Protein AF-A0A1F5GZ81-F1 (afdb_monomer_lite)

Structure (mmCIF, N/CA/C/O backbone):
data_AF-A0A1F5GZ81-F1
#
_entry.id   AF-A0A1F5GZ81-F1
#
loop_
_atom_site.group_PDB
_atom_site.id
_atom_site.type_symbol
_atom_site.label_atom_id
_atom_site.label_alt_id
_atom_site.label_comp_id
_atom_site.label_asym_id
_atom_site.label_entity_id
_atom_site.label_seq_id
_atom_site.pdbx_PDB_ins_code
_atom_site.Cartn_x
_atom_site.Cartn_y
_atom_site.Cartn_z
_atom_site.occupancy
_atom_site.B_iso_or_equiv
_atom_site.auth_seq_id
_atom_site.auth_comp_id
_atom_site.auth_asym_id
_atom_site.auth_atom_id
_atom_site.pdbx_PDB_model_num
ATOM 1 N N . MET A 1 1 ? 98.616 -23.095 -58.630 1.00 39.50 1 MET A N 1
ATOM 2 C CA . MET A 1 1 ? 98.097 -23.246 -57.253 1.00 39.50 1 MET A CA 1
ATOM 3 C C . MET A 1 1 ? 96.654 -22.767 -57.237 1.00 39.50 1 MET A C 1
ATOM 5 O O . MET A 1 1 ? 96.418 -21.600 -57.508 1.00 39.50 1 MET A O 1
ATOM 9 N N . VAL A 1 2 ? 95.696 -23.672 -57.025 1.00 38.09 2 VAL A N 1
ATOM 10 C CA . VAL A 1 2 ? 94.256 -23.365 -56.967 1.00 38.09 2 VAL A CA 1
ATOM 11 C C . VAL A 1 2 ? 93.856 -23.314 -55.494 1.00 38.09 2 VAL A C 1
ATOM 13 O O . VAL A 1 2 ? 93.931 -24.336 -54.816 1.00 38.09 2 VAL A O 1
ATOM 16 N N . LEU A 1 3 ? 93.451 -22.148 -54.985 1.00 37.69 3 LEU A N 1
ATOM 17 C CA . LEU A 1 3 ? 92.885 -22.029 -53.639 1.00 37.69 3 LEU A CA 1
ATOM 18 C C . LEU A 1 3 ? 91.366 -22.237 -53.702 1.00 37.69 3 LEU A C 1
ATOM 20 O O . LEU A 1 3 ? 90.643 -21.487 -54.355 1.00 37.69 3 LEU A O 1
ATOM 24 N N . HIS A 1 4 ? 90.908 -23.294 -53.031 1.00 40.09 4 HIS A N 1
ATOM 25 C CA . HIS A 1 4 ? 89.502 -23.633 -52.835 1.00 40.09 4 HIS A CA 1
ATOM 26 C C . HIS A 1 4 ? 88.816 -22.628 -51.898 1.00 40.09 4 HIS A C 1
ATOM 28 O O . HIS A 1 4 ? 89.297 -22.336 -50.806 1.00 40.09 4 HIS A O 1
ATOM 34 N N . GLN A 1 5 ? 87.645 -22.155 -52.318 1.00 44.22 5 GLN A N 1
ATOM 35 C CA . GLN A 1 5 ? 86.702 -21.377 -51.517 1.00 44.22 5 GLN A CA 1
ATOM 36 C C . GLN A 1 5 ? 86.024 -22.285 -50.471 1.00 44.22 5 GLN A C 1
ATOM 38 O O . GLN A 1 5 ? 85.362 -23.262 -50.831 1.00 44.22 5 GLN A O 1
ATOM 43 N N . MET A 1 6 ? 86.146 -21.965 -49.179 1.00 41.06 6 MET A N 1
ATOM 44 C CA . MET A 1 6 ? 85.381 -22.620 -48.110 1.00 41.06 6 MET A CA 1
ATOM 45 C C . MET A 1 6 ? 83.967 -22.031 -48.034 1.00 41.06 6 MET A C 1
ATOM 47 O O . MET A 1 6 ? 83.759 -20.882 -47.652 1.00 41.06 6 MET A O 1
ATOM 51 N N . LYS A 1 7 ? 82.980 -22.846 -48.408 1.00 38.56 7 LYS A N 1
ATOM 52 C CA . LYS A 1 7 ? 81.546 -22.534 -48.385 1.00 38.56 7 LYS A CA 1
ATOM 53 C C . LYS A 1 7 ? 81.010 -22.731 -46.958 1.00 38.56 7 LYS A C 1
ATOM 55 O O . LYS A 1 7 ? 80.914 -23.867 -46.496 1.00 38.56 7 LYS A O 1
ATOM 60 N N . ASN A 1 8 ? 80.664 -21.649 -46.259 1.00 42.41 8 ASN A N 1
ATOM 61 C CA . ASN A 1 8 ? 80.037 -21.715 -44.935 1.00 42.41 8 ASN A CA 1
ATOM 62 C C . ASN A 1 8 ? 78.589 -22.227 -45.092 1.00 42.41 8 ASN A C 1
ATOM 64 O O . ASN A 1 8 ? 77.766 -21.579 -45.737 1.00 42.41 8 ASN A O 1
ATOM 68 N N . LYS A 1 9 ? 78.296 -23.441 -44.608 1.00 42.91 9 LYS A N 1
ATOM 69 C CA . LYS A 1 9 ? 76.949 -24.036 -44.644 1.00 42.91 9 LYS A CA 1
ATOM 70 C C . LYS A 1 9 ? 76.191 -23.605 -43.391 1.00 42.91 9 LYS A C 1
ATOM 72 O O . LYS A 1 9 ? 76.557 -24.025 -42.297 1.00 42.91 9 LYS A O 1
ATOM 77 N N . ASP A 1 10 ? 75.103 -22.859 -43.569 1.00 57.34 10 ASP A N 1
ATOM 78 C CA . ASP A 1 10 ? 74.151 -22.521 -42.505 1.00 57.34 10 ASP A CA 1
ATOM 79 C C . ASP A 1 10 ? 73.704 -23.783 -41.748 1.00 57.34 10 ASP A C 1
ATOM 81 O O . ASP A 1 10 ? 72.949 -24.619 -42.266 1.00 57.34 10 ASP A O 1
ATOM 85 N N . LYS A 1 11 ? 74.179 -23.944 -40.510 1.00 57.16 11 LYS A N 1
ATOM 86 C CA . LYS A 1 11 ? 73.804 -25.065 -39.645 1.00 57.16 11 LYS A CA 1
ATOM 87 C C . LYS A 1 11 ? 72.377 -24.818 -39.148 1.00 57.16 11 LYS A C 1
ATOM 89 O O . LYS A 1 11 ? 72.137 -23.963 -38.305 1.00 57.16 11 LYS A O 1
ATOM 94 N N . LYS A 1 12 ? 71.404 -25.529 -39.724 1.00 70.38 12 LYS A N 1
ATOM 95 C CA . LYS A 1 12 ? 69.986 -25.448 -39.334 1.00 70.38 12 LYS A CA 1
ATOM 96 C C . LYS A 1 12 ? 69.803 -26.153 -37.982 1.00 70.38 12 LYS A C 1
ATOM 98 O O . LYS A 1 12 ? 69.973 -27.367 -37.927 1.00 70.38 12 LYS A O 1
ATOM 103 N N . ILE A 1 13 ? 69.466 -25.413 -36.928 1.00 78.81 13 ILE A N 1
ATOM 104 C CA . ILE A 1 13 ? 69.180 -25.958 -35.589 1.00 78.81 13 ILE A CA 1
ATOM 105 C C . ILE A 1 13 ? 67.660 -25.957 -35.371 1.00 78.81 13 ILE A C 1
ATOM 107 O O . ILE A 1 13 ? 66.974 -25.012 -35.764 1.00 78.81 13 ILE A O 1
ATOM 111 N N . TYR A 1 14 ? 67.130 -27.036 -34.800 1.00 81.69 14 TYR A N 1
ATOM 112 C CA . TYR A 1 14 ? 65.715 -27.244 -34.491 1.00 81.69 14 TYR A CA 1
ATOM 113 C C . TYR A 1 14 ? 65.559 -27.487 -32.991 1.00 81.69 14 TYR A C 1
ATOM 115 O O . TYR A 1 14 ? 66.326 -28.269 -32.432 1.00 81.69 14 TYR A O 1
ATOM 123 N N . THR A 1 15 ? 64.575 -26.860 -32.351 1.00 83.62 15 THR A N 1
ATOM 124 C CA . THR A 1 15 ? 64.342 -26.955 -30.904 1.00 83.62 15 THR A CA 1
ATOM 125 C C . THR A 1 15 ? 62.887 -27.306 -30.592 1.00 83.62 15 THR A C 1
ATOM 127 O O . THR A 1 15 ? 61.990 -27.092 -31.413 1.00 83.62 15 THR A O 1
ATOM 130 N N . CYS A 1 16 ? 62.631 -27.907 -29.427 1.00 82.12 16 CYS A N 1
ATOM 131 C CA . CYS A 1 16 ? 61.264 -28.202 -28.995 1.00 82.12 16 CYS A CA 1
ATOM 132 C C . CYS A 1 16 ? 60.642 -26.966 -28.324 1.00 82.12 16 CYS A C 1
ATOM 134 O O . CYS A 1 16 ? 61.210 -26.490 -27.341 1.00 82.12 16 CYS A O 1
ATOM 136 N N . PRO A 1 17 ? 59.456 -26.488 -28.752 1.00 76.31 17 PRO A N 1
ATOM 137 C CA . PRO A 1 17 ? 58.835 -25.289 -28.178 1.00 76.31 17 PRO A CA 1
ATOM 138 C C . PRO A 1 17 ? 58.440 -25.438 -26.699 1.00 76.31 17 PRO A C 1
ATOM 140 O O . PRO A 1 17 ? 58.236 -24.437 -26.025 1.00 76.31 17 PRO A O 1
ATOM 143 N N . MET A 1 18 ? 58.344 -26.672 -26.190 1.00 84.44 18 MET A N 1
ATOM 144 C CA . MET A 1 18 ? 58.043 -26.957 -24.779 1.00 84.44 18 MET A CA 1
ATOM 145 C C . MET A 1 18 ? 59.279 -27.317 -23.950 1.00 84.44 18 MET A C 1
ATOM 147 O O . MET A 1 18 ? 59.242 -27.237 -22.729 1.00 84.44 18 MET A O 1
ATOM 151 N N . HIS A 1 19 ? 60.375 -27.716 -24.596 1.00 77.56 19 HIS A N 1
ATOM 152 C CA . HIS A 1 19 ? 61.600 -28.146 -23.925 1.00 77.56 19 HIS A CA 1
ATOM 153 C C . HIS A 1 19 ? 62.797 -27.542 -24.658 1.00 77.56 19 HIS A C 1
ATOM 155 O O . HIS A 1 19 ? 63.409 -28.204 -25.499 1.00 77.56 19 HIS A O 1
ATOM 161 N N . SER A 1 20 ? 63.114 -26.283 -24.351 1.00 71.81 20 SER A N 1
ATOM 162 C CA . SER A 1 20 ? 64.158 -25.499 -25.029 1.00 71.81 20 SER A CA 1
ATOM 163 C C . SER A 1 20 ? 65.560 -26.112 -24.938 1.00 71.81 20 SER A C 1
ATOM 165 O O . SER A 1 20 ? 66.405 -25.808 -25.766 1.00 71.81 20 SER A O 1
ATOM 167 N N . GLU A 1 21 ? 65.793 -27.015 -23.983 1.00 76.75 21 GLU A N 1
ATOM 168 C CA . GLU A 1 21 ? 67.033 -27.796 -23.836 1.00 76.75 21 GLU A CA 1
ATOM 169 C C . GLU A 1 21 ? 67.221 -28.870 -24.922 1.00 76.75 21 GLU A C 1
ATOM 171 O O . GLU A 1 21 ? 68.300 -29.445 -25.060 1.00 76.75 21 GLU A O 1
ATOM 176 N N . VAL A 1 22 ? 66.163 -29.209 -25.664 1.00 75.44 22 VAL A N 1
ATOM 177 C CA . VAL A 1 22 ? 66.209 -30.232 -26.712 1.00 75.44 22 VAL A CA 1
ATOM 178 C C . VAL A 1 22 ? 66.508 -29.559 -28.044 1.00 75.44 22 VAL A C 1
ATOM 180 O O . VAL A 1 22 ? 65.599 -29.037 -28.692 1.00 75.44 22 VAL A O 1
ATOM 183 N N . GLU A 1 23 ? 67.768 -29.631 -28.470 1.00 79.75 23 GLU A N 1
ATOM 184 C CA . GLU A 1 23 ? 68.236 -29.138 -29.767 1.00 79.75 23 GLU A CA 1
ATOM 185 C C . GLU A 1 23 ? 68.657 -30.282 -30.699 1.00 79.75 23 GLU A C 1
ATOM 187 O O . GLU A 1 23 ? 69.241 -31.283 -30.283 1.00 79.75 23 GLU A O 1
ATOM 192 N N . SER A 1 24 ? 68.382 -30.133 -31.993 1.00 76.69 24 SER A N 1
ATOM 193 C CA . SER A 1 24 ? 68.742 -31.102 -33.027 1.00 76.69 24 SER A CA 1
ATOM 194 C C . SER A 1 24 ? 69.192 -30.405 -34.308 1.00 76.69 24 SER A C 1
ATOM 196 O O . SER A 1 24 ? 68.642 -29.386 -34.716 1.00 76.69 24 SER A O 1
ATOM 198 N N . GLY A 1 25 ? 70.167 -30.989 -35.007 1.00 74.62 25 GLY A N 1
ATOM 199 C CA . GLY A 1 25 ? 70.599 -30.515 -36.330 1.00 74.62 25 GLY A CA 1
ATOM 200 C C . GLY A 1 25 ? 69.637 -30.868 -37.475 1.00 74.62 25 GLY A C 1
ATOM 201 O O . GLY A 1 25 ? 69.877 -30.497 -38.626 1.00 74.62 25 GLY A O 1
ATOM 202 N N . LYS A 1 26 ? 68.573 -31.630 -37.193 1.00 73.19 26 LYS A N 1
ATOM 203 C CA . LYS A 1 26 ? 67.554 -32.072 -38.157 1.00 73.19 26 LYS A CA 1
ATOM 204 C C . LYS A 1 26 ? 66.161 -31.988 -37.519 1.00 73.19 26 LYS A C 1
ATOM 206 O O . LYS A 1 26 ? 66.035 -32.137 -36.306 1.00 73.19 26 LYS A O 1
ATOM 211 N N . GLY A 1 27 ? 65.125 -31.779 -38.332 1.00 78.12 27 GLY A N 1
ATOM 212 C CA . GLY A 1 27 ? 63.736 -31.849 -37.863 1.00 78.12 27 GLY A CA 1
ATOM 213 C C . GLY A 1 27 ? 63.347 -33.268 -37.426 1.00 78.12 27 GLY A C 1
ATOM 214 O O . GLY A 1 27 ? 64.006 -34.238 -37.802 1.00 78.12 27 GLY A O 1
ATOM 215 N N . GLY A 1 28 ? 62.290 -33.391 -36.626 1.00 82.69 28 GLY A N 1
ATOM 216 C CA . GLY A 1 28 ? 61.805 -34.664 -36.081 1.00 82.69 28 GLY A CA 1
ATOM 217 C C . GLY A 1 28 ? 60.884 -34.446 -34.880 1.00 82.69 28 GLY A C 1
ATOM 218 O O . GLY A 1 28 ? 60.538 -33.307 -34.581 1.00 82.69 28 GLY A O 1
ATOM 219 N N . LYS A 1 29 ? 60.508 -35.520 -34.177 1.00 82.75 29 LYS A N 1
ATOM 220 C CA . LYS A 1 29 ? 59.694 -35.446 -32.951 1.00 82.75 29 LYS A CA 1
ATOM 221 C C . LYS A 1 29 ? 60.573 -35.377 -31.703 1.00 82.75 29 LYS A C 1
ATOM 223 O O . LYS A 1 29 ? 61.573 -36.080 -31.597 1.00 82.75 29 LYS A O 1
ATOM 228 N N . CYS A 1 30 ? 60.185 -34.546 -30.742 1.00 81.00 30 CYS A N 1
ATOM 229 C CA . CYS A 1 30 ? 60.846 -34.411 -29.453 1.00 81.00 30 CYS A CA 1
ATOM 230 C C . CYS A 1 30 ? 60.752 -35.734 -28.670 1.00 81.00 30 CYS A C 1
ATOM 232 O O . CYS A 1 30 ? 59.647 -36.236 -28.474 1.00 81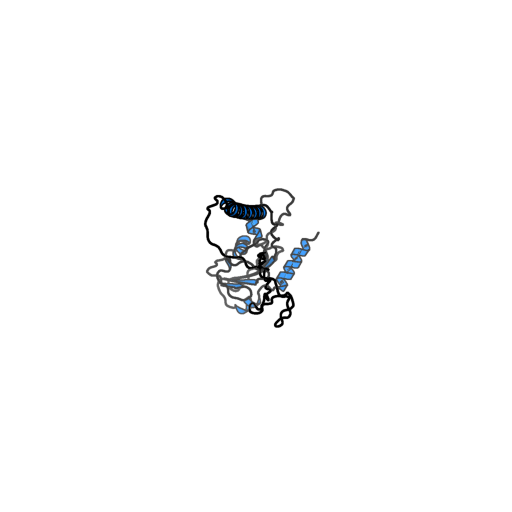.00 30 CYS A O 1
ATOM 234 N N . PRO A 1 31 ? 61.855 -36.290 -28.147 1.00 80.75 31 PRO A N 1
ATOM 235 C CA . PRO A 1 31 ? 61.822 -37.551 -27.405 1.00 80.75 31 PRO A CA 1
ATOM 236 C C . PRO A 1 31 ? 61.120 -37.436 -26.041 1.00 80.75 31 PRO A C 1
ATOM 238 O O . PRO A 1 31 ? 60.683 -38.449 -25.506 1.00 80.75 31 PRO A O 1
ATOM 241 N N . LYS A 1 32 ? 60.978 -36.217 -25.493 1.00 81.62 32 LYS A N 1
ATOM 242 C CA . LYS A 1 32 ? 60.312 -35.973 -24.201 1.00 81.62 32 LYS A CA 1
ATOM 243 C C . LYS A 1 32 ? 58.784 -35.889 -24.329 1.00 81.62 32 LYS A C 1
ATOM 245 O O . LYS A 1 32 ? 58.076 -36.510 -23.549 1.00 81.62 32 LYS A O 1
ATOM 250 N N . CYS A 1 33 ? 58.263 -35.152 -25.317 1.00 83.69 33 CYS A N 1
ATOM 251 C CA . CYS A 1 33 ? 56.814 -34.910 -25.462 1.00 83.69 33 CYS A CA 1
ATOM 252 C C . CYS A 1 33 ? 56.211 -35.314 -26.812 1.00 83.69 33 CYS A C 1
ATOM 254 O O . CYS A 1 33 ? 55.022 -35.111 -27.034 1.00 83.69 33 CYS A O 1
ATOM 256 N N . LYS A 1 34 ? 57.012 -35.864 -27.730 1.00 82.81 34 LYS A N 1
ATOM 257 C CA . LYS A 1 34 ? 56.606 -36.337 -29.067 1.00 82.81 34 LYS A CA 1
ATOM 258 C C . LYS A 1 34 ? 56.036 -35.266 -30.015 1.00 82.81 34 LYS A C 1
ATOM 260 O O . LYS A 1 34 ? 55.624 -35.605 -31.123 1.00 82.81 34 LYS A O 1
ATOM 265 N N . MET A 1 35 ? 56.069 -33.989 -29.633 1.00 83.62 35 MET A N 1
ATOM 266 C CA . MET A 1 35 ? 55.755 -32.858 -30.518 1.00 83.62 35 MET A CA 1
ATOM 267 C C . MET A 1 35 ? 56.888 -32.576 -31.506 1.00 83.62 35 MET A C 1
ATOM 269 O O . MET A 1 35 ? 58.041 -32.913 -31.245 1.00 83.62 35 MET A O 1
ATOM 273 N N . ASP A 1 36 ? 56.570 -31.956 -32.639 1.00 83.25 36 ASP A N 1
ATOM 274 C CA . ASP A 1 36 ? 57.547 -31.695 -33.698 1.00 83.25 36 ASP A CA 1
ATOM 275 C C . ASP A 1 36 ? 58.530 -30.571 -33.316 1.00 83.25 36 ASP A C 1
ATOM 277 O O . ASP A 1 36 ? 58.156 -29.553 -32.733 1.00 83.25 36 ASP A O 1
ATOM 281 N N . LEU A 1 37 ? 59.812 -30.771 -33.633 1.00 83.06 37 LEU A N 1
ATOM 282 C CA . LEU A 1 37 ? 60.882 -29.801 -33.403 1.00 83.06 37 LEU A CA 1
ATOM 283 C C . LEU A 1 37 ? 60.828 -28.684 -34.451 1.00 83.06 37 LEU A C 1
ATOM 285 O O . LEU A 1 37 ? 60.767 -28.942 -35.657 1.00 83.06 37 LEU A O 1
ATOM 289 N N . VAL A 1 38 ? 60.916 -27.439 -33.990 1.00 81.12 38 VAL A N 1
ATOM 290 C CA . VAL A 1 38 ? 60.750 -26.228 -34.800 1.00 81.12 38 VAL A CA 1
ATOM 291 C C . VAL A 1 38 ? 62.109 -25.588 -35.076 1.00 81.12 38 VAL A C 1
ATOM 293 O O . VAL A 1 38 ? 62.975 -25.527 -34.210 1.00 81.12 38 VAL A O 1
ATOM 296 N N . LYS A 1 39 ? 62.330 -25.115 -36.305 1.00 80.50 39 LYS A N 1
ATOM 297 C CA . LYS A 1 39 ? 63.614 -24.542 -36.729 1.00 80.50 39 LYS A CA 1
ATOM 298 C C . LYS A 1 39 ? 63.845 -23.166 -36.103 1.00 80.50 39 LYS A C 1
ATOM 300 O O . LYS A 1 39 ? 63.039 -22.263 -36.312 1.00 80.50 39 LYS A O 1
ATOM 305 N N . VAL A 1 40 ? 64.993 -22.972 -35.464 1.00 72.00 40 VAL A N 1
ATOM 306 C CA . VAL A 1 40 ? 65.421 -21.663 -34.961 1.00 72.00 40 VAL A CA 1
ATOM 307 C C . VAL A 1 40 ? 66.367 -21.025 -35.979 1.00 72.00 40 VAL A C 1
ATOM 309 O O . VAL A 1 40 ? 67.306 -21.653 -36.475 1.00 72.00 40 VAL A O 1
ATOM 312 N N . LYS A 1 41 ? 66.076 -19.779 -36.360 1.00 60.25 41 LYS A N 1
ATOM 313 C CA . LYS A 1 41 ? 66.899 -18.982 -37.274 1.00 60.25 41 LYS A CA 1
ATOM 314 C C . LYS A 1 41 ? 67.794 -18.084 -36.423 1.00 60.25 41 LYS A C 1
ATOM 316 O O . LYS A 1 41 ? 67.286 -17.316 -35.618 1.00 60.25 41 LYS A O 1
ATOM 321 N N . ALA A 1 42 ? 69.110 -18.200 -36.580 1.00 52.72 42 ALA A N 1
ATOM 322 C CA . ALA A 1 42 ? 70.046 -17.313 -35.903 1.00 52.72 42 ALA A CA 1
ATOM 323 C C . ALA A 1 42 ? 69.932 -15.906 -36.513 1.00 52.72 42 ALA A C 1
ATOM 325 O O . ALA A 1 42 ? 70.307 -15.708 -37.669 1.00 52.72 42 ALA A O 1
ATOM 326 N N . GLU A 1 43 ? 69.391 -14.945 -35.765 1.00 44.03 43 GLU A N 1
ATOM 327 C CA . GLU A 1 43 ? 69.467 -13.527 -36.116 1.00 44.03 43 GLU A CA 1
ATOM 328 C C . GLU A 1 43 ? 70.624 -12.894 -35.341 1.00 44.03 43 GLU A C 1
ATOM 330 O O . GLU A 1 43 ? 70.637 -12.836 -34.113 1.00 44.03 43 GLU A O 1
ATOM 335 N N . SER A 1 44 ? 71.646 -12.482 -36.088 1.00 38.16 44 SER A N 1
ATOM 336 C CA . SER A 1 44 ? 72.815 -11.771 -35.588 1.00 38.16 44 SER A CA 1
ATOM 337 C C . SER A 1 44 ? 72.415 -10.402 -35.042 1.00 38.16 44 SER A C 1
ATOM 339 O O . SER A 1 44 ? 71.915 -9.557 -35.787 1.00 38.16 44 SER A O 1
ATOM 341 N N . VAL A 1 45 ? 72.704 -10.160 -33.767 1.00 43.53 45 VAL A N 1
ATOM 342 C CA . VAL A 1 45 ? 72.703 -8.824 -33.168 1.00 43.53 45 VAL A CA 1
ATOM 343 C C . VAL A 1 45 ? 73.867 -8.031 -33.765 1.00 43.53 45 VAL A C 1
ATOM 345 O O . VAL A 1 45 ? 75.009 -8.483 -33.691 1.00 43.53 45 VAL A O 1
ATOM 348 N N . ASN A 1 46 ? 73.611 -6.852 -34.340 1.00 36.88 46 ASN A N 1
ATOM 349 C CA . ASN A 1 46 ? 74.668 -5.860 -34.528 1.00 36.88 46 ASN A CA 1
ATOM 350 C C . ASN A 1 46 ? 74.145 -4.423 -34.405 1.00 36.88 46 ASN A C 1
ATOM 352 O O . ASN A 1 46 ? 73.149 -4.031 -35.014 1.00 36.88 46 ASN A O 1
ATOM 356 N N . SER A 1 47 ? 74.856 -3.671 -33.578 1.00 47.53 47 SER A N 1
ATOM 357 C CA . SER A 1 47 ? 74.654 -2.284 -33.185 1.00 47.53 47 SER A CA 1
ATOM 358 C C . SER A 1 47 ? 75.131 -1.337 -34.291 1.00 47.53 47 SER A C 1
ATOM 360 O O . SER A 1 47 ? 76.221 -1.512 -34.827 1.00 47.53 47 SER A O 1
ATOM 362 N N . GLY A 1 48 ? 74.367 -0.288 -34.605 1.00 35.00 48 GLY A N 1
ATOM 363 C CA . GLY A 1 48 ? 74.824 0.769 -35.516 1.00 35.00 48 GLY A CA 1
ATOM 364 C C . GLY A 1 48 ? 73.697 1.687 -35.978 1.00 35.00 48 GLY A C 1
ATOM 365 O O . GLY A 1 48 ? 72.944 1.357 -36.890 1.00 35.00 48 GLY A O 1
ATOM 366 N N . GLY A 1 49 ? 73.565 2.843 -35.328 1.00 42.38 49 GLY A N 1
ATOM 367 C CA . GLY A 1 49 ? 72.490 3.801 -35.568 1.00 42.38 49 GLY A CA 1
ATOM 368 C C . GLY A 1 49 ? 72.472 4.407 -36.976 1.00 42.38 49 GLY A C 1
ATOM 369 O O . GLY A 1 49 ? 73.487 4.866 -37.493 1.00 42.38 49 GLY A O 1
ATOM 370 N N . LYS A 1 50 ? 71.266 4.505 -37.544 1.00 36.88 50 LYS A N 1
ATOM 371 C CA . LYS A 1 50 ? 70.866 5.555 -38.491 1.00 36.88 50 LYS A CA 1
ATOM 372 C C . LYS A 1 50 ? 69.458 6.012 -38.121 1.00 36.88 50 LYS A C 1
ATOM 374 O O . LYS A 1 50 ? 68.502 5.249 -38.233 1.00 36.88 50 LYS A O 1
ATOM 379 N N . PHE A 1 51 ? 69.336 7.259 -37.673 1.00 51.56 51 PHE A N 1
ATOM 380 C CA . PHE A 1 51 ? 68.053 7.932 -37.485 1.00 51.56 51 PHE A CA 1
ATOM 381 C C . PHE A 1 51 ? 67.294 7.972 -38.825 1.00 51.56 51 PHE A C 1
ATOM 383 O O . PHE A 1 51 ? 67.689 8.693 -39.741 1.00 51.56 51 PHE A O 1
ATOM 390 N N . LYS A 1 52 ? 66.188 7.227 -38.940 1.00 46.38 52 LYS A N 1
ATOM 391 C CA . LYS A 1 52 ? 65.136 7.479 -39.937 1.00 46.38 52 LYS A CA 1
ATOM 392 C C . LYS A 1 52 ? 63.953 8.135 -39.226 1.00 46.38 52 LYS A C 1
ATOM 394 O O . LYS A 1 52 ? 63.283 7.512 -38.409 1.00 46.38 52 LYS A O 1
ATOM 399 N N . LYS A 1 53 ? 63.723 9.415 -39.534 1.00 50.03 53 LYS A N 1
ATOM 400 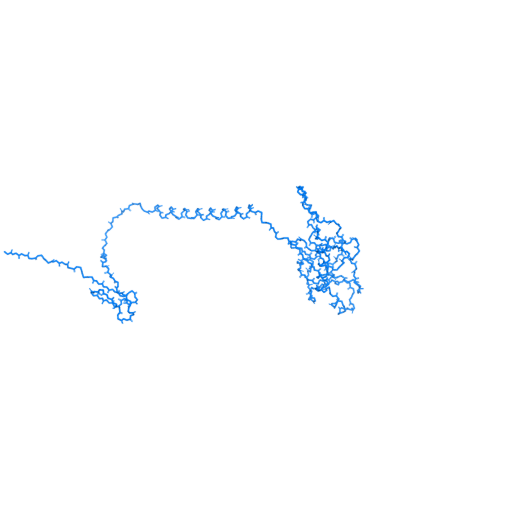C CA . LYS A 1 53 ? 62.497 10.151 -39.194 1.00 50.03 53 LYS A CA 1
ATOM 401 C C . LYS A 1 53 ? 61.268 9.435 -39.785 1.00 50.03 53 LYS A C 1
ATOM 403 O O . LYS A 1 53 ? 61.342 8.915 -40.894 1.00 50.03 53 LYS A O 1
ATOM 408 N N . SER A 1 54 ? 60.136 9.549 -39.082 1.00 52.56 54 SER A N 1
ATOM 409 C CA . SER A 1 54 ? 58.742 9.344 -39.545 1.00 52.56 54 SER A CA 1
ATOM 410 C C . SER A 1 54 ? 58.104 7.938 -39.491 1.00 52.56 54 SER A C 1
ATOM 412 O O . SER A 1 54 ? 57.621 7.415 -40.484 1.00 52.56 54 SER A O 1
ATOM 414 N N . THR A 1 55 ? 57.963 7.367 -38.289 1.00 49.91 55 THR A N 1
ATOM 415 C CA . THR A 1 55 ? 56.957 6.312 -37.989 1.00 49.91 55 THR A CA 1
ATOM 416 C C . THR A 1 55 ? 56.132 6.589 -36.723 1.00 49.91 55 THR A C 1
ATOM 418 O O . THR A 1 55 ? 55.321 5.760 -36.315 1.00 49.91 55 THR A O 1
ATOM 421 N N . LEU A 1 56 ? 56.278 7.771 -36.110 1.00 49.75 56 LEU A N 1
ATOM 422 C CA . LEU A 1 56 ? 55.524 8.147 -34.905 1.00 49.75 56 LEU A CA 1
ATOM 423 C C . LEU A 1 56 ? 54.059 8.540 -35.174 1.00 49.75 56 LEU A C 1
ATOM 425 O O . LEU A 1 56 ? 53.245 8.468 -34.260 1.00 49.75 56 LEU A O 1
ATOM 429 N N . ASN A 1 57 ? 53.695 8.895 -36.410 1.00 52.69 57 ASN A N 1
ATOM 430 C CA . ASN A 1 57 ? 52.355 9.422 -36.697 1.00 52.69 57 ASN A CA 1
ATOM 431 C C . ASN A 1 57 ? 51.285 8.334 -36.890 1.00 52.69 57 ASN A C 1
ATOM 433 O O . ASN A 1 57 ? 50.121 8.593 -36.618 1.00 52.69 57 ASN A O 1
ATOM 437 N N . ILE A 1 58 ? 51.652 7.103 -37.266 1.00 55.12 58 ILE A N 1
ATOM 438 C CA . ILE A 1 58 ? 50.666 6.043 -37.564 1.00 55.12 58 ILE A CA 1
ATOM 439 C C . ILE A 1 58 ? 50.140 5.379 -36.278 1.00 55.12 58 ILE A C 1
ATOM 441 O O . ILE A 1 58 ? 48.952 5.087 -36.165 1.00 55.12 58 ILE A O 1
ATOM 445 N N . LYS A 1 59 ? 50.995 5.186 -35.260 1.00 52.94 59 LYS A N 1
ATOM 446 C CA . LYS A 1 59 ? 50.561 4.614 -33.970 1.00 52.94 59 LYS A CA 1
ATOM 447 C C . LYS A 1 59 ? 49.663 5.570 -33.183 1.00 52.94 59 LYS A C 1
ATOM 449 O O . LYS A 1 59 ? 48.701 5.117 -32.574 1.00 52.94 59 LYS A O 1
ATOM 454 N N . LEU A 1 60 ? 49.947 6.874 -33.229 1.00 55.09 60 LEU A N 1
ATOM 455 C CA . LEU A 1 60 ? 49.126 7.884 -32.561 1.00 55.09 60 LEU A CA 1
ATOM 456 C C . LEU A 1 60 ? 47.791 8.094 -33.296 1.00 55.09 60 LEU A C 1
ATOM 458 O O . LEU A 1 60 ? 46.753 8.158 -32.645 1.00 55.09 60 LEU A O 1
ATOM 462 N N . GLN A 1 61 ? 47.793 8.099 -34.638 1.00 59.22 61 GLN A N 1
ATOM 463 C CA . GLN A 1 61 ? 46.560 8.162 -35.435 1.00 59.22 61 GLN A CA 1
ATOM 464 C C . GLN A 1 61 ? 45.612 6.994 -35.138 1.00 59.22 61 GLN A C 1
ATOM 466 O O . GLN A 1 61 ? 44.424 7.224 -34.933 1.00 59.22 61 GLN A O 1
ATOM 471 N N . ASN A 1 62 ? 46.114 5.760 -35.029 1.00 61.16 62 ASN A N 1
ATOM 472 C CA . ASN A 1 62 ? 45.264 4.600 -34.734 1.00 61.16 62 ASN A CA 1
ATOM 473 C C . ASN A 1 62 ? 44.667 4.638 -33.311 1.00 61.16 62 ASN A C 1
ATOM 475 O O . ASN A 1 62 ? 43.545 4.175 -33.100 1.00 61.16 62 ASN A O 1
ATOM 479 N N . ILE A 1 63 ? 45.375 5.223 -32.336 1.00 72.69 63 ILE A N 1
ATOM 480 C CA . ILE A 1 63 ? 44.860 5.425 -30.969 1.00 72.69 63 ILE A CA 1
ATOM 481 C C . ILE A 1 63 ? 43.770 6.506 -30.953 1.00 72.69 63 ILE A C 1
ATOM 483 O O . ILE A 1 63 ? 42.724 6.314 -30.340 1.00 72.69 63 ILE A O 1
ATOM 487 N N . VAL A 1 64 ? 43.966 7.613 -31.674 1.00 74.62 64 VAL A N 1
ATOM 488 C CA . VAL A 1 64 ? 42.964 8.689 -31.754 1.00 74.62 64 VAL A CA 1
ATOM 489 C C . VAL A 1 64 ? 41.706 8.219 -32.492 1.00 74.62 64 VAL A C 1
ATOM 491 O O . VAL A 1 64 ? 40.603 8.473 -32.022 1.00 74.62 64 VAL A O 1
ATOM 494 N N . ILE A 1 65 ? 41.847 7.470 -33.592 1.00 78.06 65 ILE A N 1
ATOM 495 C CA . ILE A 1 65 ? 40.710 6.925 -34.354 1.00 78.06 65 ILE A CA 1
ATOM 496 C C . ILE A 1 65 ? 39.943 5.878 -33.535 1.00 78.06 65 ILE A C 1
ATOM 498 O O . ILE A 1 65 ? 38.717 5.896 -33.532 1.00 78.06 65 ILE A O 1
ATOM 502 N N . SER A 1 66 ? 40.630 4.990 -32.808 1.00 79.62 66 SER A N 1
ATOM 503 C CA . SER A 1 66 ? 39.958 3.995 -31.955 1.00 79.62 66 SER A CA 1
ATOM 504 C C . SER A 1 66 ? 39.226 4.634 -30.774 1.00 79.62 66 SER A C 1
ATOM 506 O O . SER A 1 66 ? 38.085 4.263 -30.506 1.00 79.62 66 SER A O 1
ATOM 508 N N . ALA A 1 67 ? 39.815 5.642 -30.125 1.00 82.69 67 ALA A N 1
ATOM 509 C CA . ALA A 1 67 ? 39.132 6.421 -29.093 1.00 82.69 67 ALA A CA 1
ATOM 510 C C . ALA A 1 67 ? 37.907 7.165 -29.654 1.00 82.69 67 ALA A C 1
ATOM 512 O O . ALA A 1 67 ? 36.859 7.196 -29.012 1.00 82.69 67 ALA A O 1
ATOM 513 N N . PHE A 1 68 ? 38.007 7.703 -30.873 1.00 85.75 68 PHE A N 1
ATOM 514 C CA . PHE A 1 68 ? 36.898 8.382 -31.541 1.00 85.75 68 PHE A CA 1
ATOM 515 C C . PHE A 1 68 ? 35.778 7.414 -31.941 1.00 85.75 68 PHE A C 1
ATOM 517 O O . PHE A 1 68 ? 34.612 7.728 -31.744 1.00 85.75 68 PHE A O 1
ATOM 524 N N . LEU A 1 69 ? 36.107 6.215 -32.434 1.00 87.31 69 LEU A N 1
ATOM 525 C CA . LEU A 1 69 ? 35.122 5.175 -32.754 1.00 87.31 69 LEU A CA 1
ATOM 526 C C . LEU A 1 69 ? 34.428 4.637 -31.500 1.00 87.31 69 LEU A C 1
ATOM 528 O O . LEU A 1 69 ? 33.216 4.467 -31.517 1.00 87.31 69 LEU A O 1
ATOM 532 N N . LEU A 1 70 ? 35.155 4.420 -30.401 1.00 87.69 70 LEU A N 1
ATOM 533 C CA . LEU A 1 70 ? 34.554 4.024 -29.122 1.00 87.69 70 LEU A CA 1
ATOM 534 C C . LEU A 1 70 ? 33.668 5.136 -28.547 1.00 87.69 70 LEU A C 1
ATOM 536 O O . LEU A 1 70 ? 32.579 4.854 -28.055 1.00 87.69 70 LEU A O 1
ATOM 540 N N . SER A 1 71 ? 34.096 6.396 -28.664 1.00 86.75 71 SER A N 1
ATOM 541 C CA . SER A 1 71 ? 33.289 7.557 -28.282 1.00 86.75 71 SER A CA 1
ATOM 542 C C . SER A 1 71 ? 32.040 7.692 -29.154 1.00 86.75 71 SER A C 1
ATOM 544 O O . SER A 1 71 ? 30.967 7.950 -28.618 1.00 86.75 71 SER A O 1
ATOM 546 N N . LEU A 1 72 ? 32.145 7.444 -30.464 1.00 91.00 72 LEU A N 1
ATOM 547 C CA . LEU A 1 72 ? 31.019 7.443 -31.394 1.00 91.00 72 LEU A CA 1
ATOM 548 C C . LEU A 1 72 ? 30.053 6.297 -31.089 1.00 91.00 72 LEU A C 1
ATOM 550 O O . LEU A 1 72 ? 28.857 6.529 -31.048 1.00 91.00 72 LEU A O 1
ATOM 554 N N . ILE A 1 73 ? 30.542 5.083 -30.828 1.00 89.94 73 ILE A N 1
ATOM 555 C CA . ILE A 1 73 ? 29.706 3.931 -30.457 1.00 89.94 73 ILE A CA 1
ATOM 556 C C . ILE A 1 73 ? 28.995 4.189 -29.128 1.00 89.94 73 ILE A C 1
ATOM 558 O O . ILE A 1 73 ? 27.802 3.930 -29.023 1.00 89.94 73 ILE A O 1
ATOM 562 N N . TRP A 1 74 ? 29.689 4.738 -28.130 1.00 86.81 74 TRP A N 1
ATOM 563 C CA . TRP A 1 74 ? 29.080 5.112 -26.855 1.00 86.81 74 TRP A CA 1
ATOM 564 C C . TRP A 1 74 ? 28.045 6.226 -27.030 1.00 86.81 74 TRP A C 1
ATOM 566 O O . TRP A 1 74 ? 26.952 6.133 -26.487 1.00 86.81 74 TRP A O 1
ATOM 576 N N . PHE A 1 75 ? 28.342 7.241 -27.843 1.00 89.50 75 PHE A N 1
ATOM 577 C CA . PHE A 1 75 ? 27.406 8.318 -28.152 1.00 89.50 75 PHE A CA 1
ATOM 578 C C . PHE A 1 75 ? 26.187 7.803 -28.921 1.00 89.50 75 PHE A C 1
ATOM 580 O O . PHE A 1 75 ? 25.062 8.138 -28.572 1.00 89.50 75 PHE A O 1
ATOM 587 N N . LEU A 1 76 ? 26.388 6.929 -29.909 1.00 87.50 76 LEU A N 1
ATOM 588 C CA . LEU A 1 76 ? 25.317 6.254 -30.636 1.00 87.50 76 LEU A CA 1
ATOM 589 C C . LEU A 1 76 ? 24.498 5.358 -29.707 1.00 87.50 76 LEU A C 1
ATOM 591 O O . LEU A 1 76 ? 23.285 5.366 -29.827 1.00 87.50 76 LEU A O 1
ATOM 595 N N . TRP A 1 77 ? 25.110 4.653 -28.753 1.00 85.19 77 TRP A N 1
ATOM 596 C CA . TRP A 1 77 ? 24.404 3.854 -27.746 1.00 85.19 77 TRP A CA 1
ATOM 597 C C . TRP A 1 77 ? 23.605 4.724 -26.769 1.00 85.19 77 TRP A C 1
ATOM 599 O O . TRP A 1 77 ? 22.460 4.407 -26.479 1.00 85.19 77 TRP A O 1
ATOM 609 N N . VAL A 1 78 ? 24.154 5.857 -26.319 1.00 83.81 78 VAL A N 1
ATOM 610 C CA . VAL A 1 78 ? 23.451 6.835 -25.468 1.00 83.81 78 VAL A CA 1
ATOM 611 C C . VAL A 1 78 ? 22.285 7.478 -26.216 1.00 83.81 78 VAL A C 1
ATOM 613 O O . VAL A 1 78 ? 21.203 7.619 -25.650 1.00 83.81 78 VAL A O 1
ATOM 616 N N . VAL A 1 79 ? 22.481 7.858 -27.481 1.00 82.25 79 VAL A N 1
ATOM 617 C CA . VAL A 1 79 ? 21.415 8.384 -28.341 1.00 82.25 79 VAL A CA 1
ATOM 618 C C . VAL A 1 79 ? 20.372 7.297 -28.588 1.00 82.25 79 VAL A C 1
ATOM 620 O O . VAL A 1 79 ? 19.195 7.556 -28.404 1.00 82.25 79 VAL A O 1
ATOM 623 N N . TRP A 1 80 ? 20.772 6.067 -28.903 1.00 77.38 80 TRP A N 1
ATOM 624 C CA . TRP A 1 80 ? 19.868 4.931 -29.106 1.00 77.38 80 TRP A CA 1
ATOM 625 C C . TRP A 1 80 ? 19.050 4.612 -27.844 1.00 77.38 80 TRP A C 1
ATOM 627 O O . TRP A 1 80 ? 17.832 4.501 -27.930 1.00 77.38 80 TRP A O 1
ATOM 637 N N . TYR A 1 81 ? 19.682 4.593 -26.665 1.00 73.81 81 TYR A N 1
ATOM 638 C CA . TYR A 1 81 ? 19.025 4.392 -25.367 1.00 73.81 81 TYR A CA 1
ATOM 639 C C . TYR A 1 81 ? 18.081 5.544 -24.983 1.00 73.81 81 TYR A C 1
ATOM 641 O O . TYR A 1 81 ? 17.078 5.323 -24.315 1.00 73.81 81 TYR A O 1
ATOM 649 N N . LYS A 1 82 ? 18.380 6.783 -25.401 1.00 75.06 82 LYS A N 1
ATOM 650 C CA . LYS A 1 82 ? 17.509 7.949 -25.162 1.00 75.06 82 LYS A CA 1
ATOM 651 C C . LYS A 1 82 ? 16.404 8.134 -26.204 1.00 75.06 82 LYS A C 1
ATOM 653 O O . LYS A 1 82 ? 15.428 8.812 -25.906 1.00 75.06 82 LYS A O 1
ATOM 658 N N . VAL A 1 83 ? 16.578 7.611 -27.418 1.00 72.12 83 VAL A N 1
ATOM 659 C CA . VAL A 1 83 ? 15.668 7.832 -28.556 1.00 72.12 83 VAL A CA 1
ATOM 660 C C . VAL A 1 83 ? 14.695 6.672 -28.745 1.00 72.12 83 VAL A C 1
ATOM 662 O O . VAL A 1 83 ? 13.616 6.896 -29.287 1.00 72.12 83 VAL A O 1
ATOM 665 N N . ILE A 1 84 ? 15.014 5.455 -28.291 1.00 69.69 84 ILE A N 1
ATOM 666 C CA . ILE A 1 84 ? 14.031 4.370 -28.313 1.00 69.69 84 ILE A CA 1
ATOM 667 C C . ILE A 1 84 ? 13.030 4.582 -27.175 1.00 69.69 84 ILE A C 1
ATOM 669 O O . ILE A 1 84 ? 13.423 4.529 -26.007 1.00 69.69 84 ILE A O 1
ATOM 673 N N . PRO A 1 85 ? 11.732 4.758 -27.479 1.00 60.06 85 PRO A N 1
ATOM 674 C CA . PRO A 1 85 ? 10.698 4.643 -26.470 1.00 60.06 85 PRO A CA 1
ATOM 675 C C . PRO A 1 85 ? 10.661 3.184 -26.015 1.00 60.06 85 PRO A C 1
ATOM 677 O O . PRO A 1 85 ? 10.100 2.311 -26.678 1.00 60.06 85 PRO A O 1
ATOM 680 N N . HIS A 1 86 ? 11.306 2.892 -24.891 1.00 57.34 86 HIS A N 1
ATOM 681 C CA . HIS A 1 86 ? 11.047 1.652 -24.186 1.00 57.34 86 HIS A CA 1
ATOM 682 C C . HIS A 1 86 ? 9.619 1.753 -23.657 1.00 57.34 86 HIS A C 1
ATOM 684 O O . HIS A 1 86 ? 9.358 2.561 -22.768 1.00 57.34 86 HIS A O 1
ATOM 690 N N . LYS A 1 87 ? 8.692 0.959 -24.215 1.00 53.72 87 LYS A N 1
ATOM 691 C CA . LYS A 1 87 ? 7.441 0.665 -23.512 1.00 53.72 87 LYS A CA 1
ATOM 692 C C . LYS A 1 87 ? 7.854 0.108 -22.155 1.00 53.72 87 LYS A C 1
ATOM 694 O O . LYS A 1 87 ? 8.451 -0.968 -22.088 1.00 53.72 87 LYS A O 1
ATOM 699 N N . THR A 1 88 ? 7.652 0.891 -21.103 1.00 56.16 88 THR A N 1
ATOM 700 C CA . THR A 1 88 ? 7.787 0.387 -19.744 1.00 56.16 88 THR A CA 1
ATOM 701 C C . THR A 1 88 ? 6.784 -0.751 -19.598 1.00 56.16 88 THR A C 1
ATOM 703 O O . THR A 1 88 ? 5.679 -0.612 -20.118 1.00 56.16 88 THR A O 1
ATOM 706 N N . PRO A 1 89 ? 7.156 -1.885 -18.983 1.00 61.25 89 PRO A N 1
ATOM 707 C CA . PRO A 1 89 ? 6.180 -2.925 -18.696 1.00 61.25 89 PRO A CA 1
ATOM 708 C C . PRO A 1 89 ? 5.026 -2.300 -17.915 1.00 61.25 89 PRO A C 1
ATOM 710 O O . PRO A 1 89 ? 5.281 -1.514 -16.996 1.00 61.25 89 PRO A O 1
ATOM 713 N N . ASP A 1 90 ? 3.797 -2.615 -18.322 1.00 73.88 90 ASP A N 1
ATOM 714 C CA . ASP A 1 90 ? 2.605 -2.190 -17.600 1.00 73.88 90 ASP A CA 1
ATOM 715 C C . ASP A 1 90 ? 2.729 -2.724 -16.173 1.00 73.88 90 ASP A C 1
ATOM 717 O O . ASP A 1 90 ? 2.979 -3.911 -15.941 1.00 73.88 90 ASP A O 1
ATOM 721 N N . VAL A 1 91 ? 2.696 -1.805 -15.215 1.00 84.81 91 VAL A N 1
ATOM 722 C CA . VAL A 1 91 ? 2.757 -2.146 -13.803 1.00 84.81 91 VAL A CA 1
ATOM 723 C C . VAL A 1 91 ? 1.328 -2.409 -13.399 1.00 84.81 91 VAL A C 1
ATOM 725 O O . VAL A 1 91 ? 0.505 -1.522 -13.535 1.00 84.81 91 VAL A O 1
ATOM 728 N N . HIS A 1 92 ? 1.039 -3.618 -12.947 1.00 91.25 92 HIS A N 1
ATOM 729 C CA . HIS A 1 92 ? -0.263 -3.972 -12.411 1.00 91.25 92 HIS A CA 1
ATOM 730 C C . HIS A 1 92 ? -0.029 -5.050 -11.359 1.00 91.25 92 HIS A C 1
ATOM 732 O O . HIS A 1 92 ? 0.510 -6.116 -11.666 1.00 91.25 92 HIS A O 1
ATOM 738 N N . TYR A 1 93 ? -0.372 -4.762 -10.109 1.00 93.88 93 TYR A N 1
ATOM 739 C CA . TYR A 1 93 ? -0.373 -5.746 -9.030 1.00 93.88 93 TYR A CA 1
ATOM 740 C C . TYR A 1 93 ? -1.252 -5.281 -7.876 1.00 93.88 93 TYR A C 1
ATOM 742 O O . TYR A 1 93 ? -1.564 -4.095 -7.744 1.00 93.88 93 TYR A O 1
ATOM 750 N N . HIS A 1 94 ? -1.580 -6.229 -7.003 1.00 96.12 94 HIS A N 1
ATOM 751 C CA . HIS A 1 94 ? -2.416 -5.984 -5.844 1.00 96.12 94 HIS A CA 1
ATOM 752 C C . HIS A 1 94 ? -1.688 -6.268 -4.534 1.00 96.12 94 HIS A C 1
ATOM 754 O O . HIS A 1 94 ? -0.775 -7.096 -4.462 1.00 96.12 94 HIS A O 1
ATOM 760 N N . ALA A 1 95 ? -2.111 -5.585 -3.476 1.00 97.88 95 ALA A N 1
ATOM 761 C CA . ALA A 1 95 ? -1.679 -5.844 -2.109 1.00 97.88 95 ALA A CA 1
ATOM 762 C C . ALA A 1 95 ? -2.856 -5.664 -1.148 1.00 97.88 95 ALA A C 1
ATOM 764 O O . ALA A 1 95 ? -3.817 -4.963 -1.438 1.00 97.88 95 ALA A O 1
ATOM 765 N N . GLY A 1 96 ? -2.796 -6.300 0.008 1.00 97.62 96 GLY A N 1
ATOM 766 C CA . GLY A 1 96 ? -3.789 -6.187 1.059 1.00 97.62 96 GLY A CA 1
ATOM 767 C C . GLY A 1 96 ? -3.439 -5.118 2.089 1.00 97.62 96 GLY A C 1
ATOM 768 O O . GLY A 1 96 ? -2.269 -4.890 2.413 1.00 97.62 96 GLY A O 1
ATOM 769 N N . PHE A 1 97 ? -4.452 -4.484 2.671 1.00 97.56 97 PHE A N 1
ATOM 770 C CA . PHE A 1 97 ? -4.264 -3.627 3.834 1.00 97.56 97 PHE A CA 1
ATOM 771 C C . PHE A 1 97 ? -5.483 -3.604 4.753 1.00 97.56 97 PHE A C 1
ATOM 773 O O . PHE A 1 97 ? -6.624 -3.711 4.317 1.00 97.56 97 PHE A O 1
ATOM 780 N N . ILE A 1 98 ? -5.237 -3.386 6.043 1.00 95.88 98 ILE A N 1
ATOM 781 C CA . ILE A 1 98 ? -6.269 -3.028 7.015 1.00 95.88 98 ILE A CA 1
ATOM 782 C C . ILE A 1 98 ? -5.769 -1.910 7.930 1.00 95.88 98 ILE A C 1
ATOM 784 O O . ILE A 1 98 ? -4.580 -1.813 8.250 1.00 95.88 98 ILE A O 1
ATOM 788 N N . VAL A 1 99 ? -6.702 -1.086 8.401 1.00 95.19 99 VAL A N 1
ATOM 789 C CA . VAL A 1 99 ? -6.454 -0.092 9.448 1.00 95.19 99 VAL A CA 1
ATOM 790 C C . VAL A 1 99 ? -7.325 -0.433 10.647 1.00 95.19 99 VAL A C 1
ATOM 792 O O . VAL A 1 99 ? -8.530 -0.620 10.512 1.00 95.19 99 VAL A O 1
ATOM 795 N N . VAL A 1 100 ? -6.714 -0.515 11.823 1.00 93.25 100 VAL A N 1
ATOM 796 C CA . VAL A 1 100 ? -7.373 -0.760 13.102 1.00 93.25 100 VAL A CA 1
ATOM 797 C C . VAL A 1 100 ? -7.213 0.481 13.966 1.00 93.25 100 VAL A C 1
ATOM 799 O O . VAL A 1 100 ? -6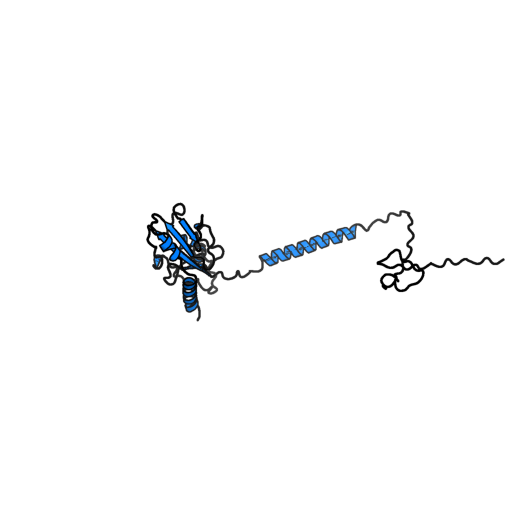.101 0.845 14.347 1.00 93.25 100 VAL A O 1
ATOM 802 N N . LYS A 1 101 ? -8.327 1.127 14.295 1.00 92.75 101 LYS A N 1
ATOM 803 C CA . LYS A 1 101 ? -8.382 2.322 15.129 1.00 92.75 101 LYS A CA 1
ATOM 804 C C . LYS A 1 101 ? -9.197 2.044 16.383 1.00 92.75 101 LYS A C 1
ATOM 806 O O . LYS A 1 101 ? -10.364 1.666 16.289 1.00 92.75 101 LYS A O 1
ATOM 811 N N . ASP A 1 102 ? -8.582 2.217 17.551 1.00 91.12 102 ASP A N 1
ATOM 812 C CA . ASP A 1 102 ? -9.219 1.983 18.855 1.00 91.12 102 ASP A CA 1
ATOM 813 C C . ASP A 1 102 ? -9.947 0.624 18.918 1.00 91.12 102 ASP A C 1
ATOM 815 O O . ASP A 1 102 ? -11.152 0.543 19.166 1.00 91.12 102 ASP A O 1
ATOM 819 N N . ASN A 1 103 ? -9.207 -0.452 18.616 1.00 87.75 103 ASN A N 1
ATOM 820 C CA . ASN A 1 103 ? -9.696 -1.836 18.510 1.00 87.75 103 ASN A CA 1
ATOM 821 C C . ASN A 1 103 ? -10.839 -2.079 17.498 1.00 87.75 103 ASN A C 1
ATOM 823 O O . ASN A 1 103 ? -11.537 -3.092 17.587 1.00 87.75 103 ASN A O 1
ATOM 827 N N . ARG A 1 104 ? -11.053 -1.196 16.516 1.00 89.69 104 ARG A N 1
ATOM 828 C CA . ARG A 1 104 ? -12.026 -1.411 15.434 1.00 89.69 104 ARG A CA 1
ATOM 829 C C . ARG A 1 104 ? -11.352 -1.335 14.076 1.00 89.69 104 ARG A C 1
ATOM 831 O O . ARG A 1 104 ? -10.595 -0.410 13.815 1.00 89.69 104 ARG A O 1
ATOM 838 N N . GLN A 1 105 ? -11.632 -2.311 13.219 1.00 92.25 105 GLN A N 1
ATOM 839 C CA . GLN A 1 105 ? -11.188 -2.270 11.832 1.00 92.25 105 GLN A CA 1
ATOM 840 C C . GLN A 1 105 ? -12.019 -1.239 11.068 1.00 92.25 105 GLN A C 1
ATOM 842 O O . GLN A 1 105 ? -13.251 -1.269 11.100 1.00 92.25 105 GLN A O 1
ATOM 847 N N . GLU A 1 106 ? -11.330 -0.329 10.396 1.00 94.25 106 GLU A N 1
ATOM 848 C CA . GLU A 1 106 ? -11.928 0.659 9.511 1.00 94.25 106 GLU A CA 1
ATOM 849 C C . GLU A 1 106 ? -12.414 -0.030 8.230 1.00 94.25 106 GLU A C 1
ATOM 851 O O . GLU A 1 106 ? -11.793 -0.974 7.739 1.00 94.25 106 GLU A O 1
ATOM 856 N N . ASN A 1 107 ? -13.537 0.441 7.688 1.00 95.12 107 ASN A N 1
ATOM 857 C CA . ASN A 1 107 ? -14.117 -0.091 6.460 1.00 95.12 107 ASN A CA 1
ATOM 858 C C . ASN A 1 107 ? -13.916 0.906 5.315 1.00 95.12 107 ASN A C 1
ATOM 860 O O . ASN A 1 107 ? -14.517 1.985 5.329 1.00 95.12 107 ASN A O 1
ATOM 864 N N . PHE A 1 108 ? -13.117 0.521 4.318 1.00 96.69 108 PHE A N 1
ATOM 865 C CA . PHE A 1 108 ? -12.879 1.335 3.128 1.00 96.69 108 PHE A CA 1
ATOM 866 C C . PHE A 1 108 ? -13.672 0.883 1.899 1.00 96.69 108 PHE A C 1
ATOM 868 O O . PHE A 1 108 ? -13.453 1.428 0.832 1.00 96.69 108 PHE A O 1
ATOM 875 N N . ALA A 1 109 ? -14.626 -0.047 2.023 1.00 94.75 109 ALA A N 1
ATOM 876 C CA . ALA A 1 109 ? -15.460 -0.509 0.903 1.00 94.75 109 ALA A CA 1
ATOM 877 C C . ALA A 1 109 ? -16.521 0.520 0.448 1.00 94.75 109 ALA A C 1
ATOM 879 O O . ALA A 1 109 ? -17.273 0.283 -0.494 1.00 94.75 109 ALA A O 1
ATOM 880 N N . ASP A 1 110 ? -16.621 1.651 1.149 1.00 93.31 110 ASP A N 1
ATOM 881 C CA . ASP A 1 110 ? -17.528 2.754 0.833 1.00 93.31 110 ASP A CA 1
ATOM 882 C C . ASP A 1 110 ? -17.064 3.500 -0.436 1.00 93.31 110 ASP A C 1
ATOM 884 O O . ASP A 1 110 ? -15.874 3.761 -0.617 1.00 93.31 110 ASP A O 1
ATOM 888 N N . PHE A 1 111 ? -18.013 3.902 -1.287 1.00 90.00 111 PHE A N 1
ATOM 889 C CA . PHE A 1 111 ? -17.772 4.547 -2.582 1.00 90.00 111 PHE A CA 1
ATOM 890 C C . PHE A 1 111 ? -16.865 5.780 -2.490 1.00 90.00 111 PHE A C 1
ATOM 892 O O . PHE A 1 111 ? -16.118 6.067 -3.416 1.00 90.00 111 PHE A O 1
ATOM 899 N N . LYS A 1 112 ? -16.872 6.507 -1.367 1.00 93.06 112 LYS A N 1
ATOM 900 C CA . LYS A 1 112 ? -16.012 7.692 -1.177 1.00 93.06 112 LYS A CA 1
ATOM 901 C C . LYS A 1 112 ? -14.505 7.397 -1.227 1.00 93.06 112 LYS A C 1
ATOM 903 O O . LYS A 1 112 ? -13.723 8.338 -1.344 1.00 93.06 112 LYS A O 1
ATOM 908 N N . PHE A 1 113 ? -14.112 6.132 -1.081 1.00 93.69 113 PHE A N 1
ATOM 909 C CA . PHE A 1 113 ? -12.724 5.674 -1.139 1.00 93.69 113 PHE A CA 1
ATOM 910 C C . PHE A 1 113 ? -12.357 5.029 -2.482 1.00 93.69 113 PHE A C 1
ATOM 912 O O . PHE A 1 113 ? -11.193 4.703 -2.694 1.00 93.69 113 PHE A O 1
ATOM 919 N N . MET A 1 114 ? -13.334 4.843 -3.371 1.00 91.56 114 MET A N 1
ATOM 920 C CA . MET A 1 114 ? -13.167 4.136 -4.636 1.00 91.56 114 MET A CA 1
ATOM 921 C C . MET A 1 114 ? -12.814 5.103 -5.768 1.00 91.56 114 MET A C 1
ATOM 923 O O . MET A 1 114 ? -13.347 6.215 -5.845 1.00 91.56 114 MET A O 1
ATOM 927 N N . LYS A 1 115 ? -11.952 4.658 -6.681 1.00 84.56 115 LYS A N 1
ATOM 928 C CA . LYS A 1 115 ? -11.739 5.276 -7.991 1.00 84.56 115 LYS A CA 1
ATOM 929 C C . LYS A 1 115 ? -12.776 4.682 -8.951 1.00 84.56 115 LYS A C 1
ATOM 931 O O . LYS A 1 115 ? -12.829 3.474 -9.130 1.00 84.56 115 LYS A O 1
ATOM 936 N N . PHE A 1 116 ? -13.621 5.532 -9.534 1.00 69.56 116 PHE A N 1
ATOM 937 C CA . PHE A 1 116 ? -14.674 5.123 -10.481 1.00 69.56 116 PHE A CA 1
ATOM 938 C C . PHE A 1 116 ? -14.307 5.363 -11.943 1.00 69.56 116 PHE A C 1
ATOM 940 O O . PHE A 1 116 ? -15.014 4.902 -12.837 1.00 69.56 116 PHE A O 1
ATOM 947 N N . GLU A 1 117 ? -13.257 6.139 -12.193 1.00 67.31 117 GLU A N 1
ATOM 948 C CA . GLU A 1 117 ? -12.865 6.484 -13.550 1.00 67.31 117 GLU A CA 1
ATOM 949 C C . GLU A 1 117 ? -12.082 5.315 -14.149 1.00 67.31 117 GLU A C 1
ATOM 951 O O . GLU A 1 117 ? -11.024 4.975 -13.608 1.00 67.31 117 GLU A O 1
ATOM 956 N N . PRO A 1 118 ? -12.583 4.690 -15.236 1.00 55.88 118 PRO A N 1
ATOM 957 C CA . PRO A 1 118 ? -11.787 3.724 -15.966 1.00 55.88 118 PRO A CA 1
ATOM 958 C C . PRO A 1 118 ? -10.546 4.460 -16.453 1.00 55.88 118 PRO A C 1
ATOM 960 O O . PRO A 1 118 ? -10.665 5.539 -17.042 1.00 55.88 118 PRO A O 1
ATOM 963 N N . CYS A 1 119 ? -9.372 3.886 -16.196 1.00 56.03 119 CYS A N 1
ATOM 964 C CA . CYS A 1 119 ? -8.130 4.341 -16.800 1.00 56.03 119 CYS A CA 1
ATOM 965 C C . CYS A 1 119 ? -8.414 4.445 -18.294 1.00 56.03 119 CYS A C 1
ATOM 967 O O . CYS A 1 119 ? -8.806 3.460 -18.927 1.00 56.03 119 CYS A O 1
ATOM 969 N N . THR A 1 120 ? -8.407 5.668 -18.824 1.00 51.56 120 THR A N 1
ATOM 970 C CA . THR A 1 120 ? -8.861 5.894 -20.188 1.00 51.56 120 THR A CA 1
ATOM 971 C C . THR A 1 120 ? -7.962 5.072 -21.086 1.00 51.56 120 THR A C 1
ATOM 973 O O . THR A 1 120 ? -6.780 5.376 -21.215 1.00 51.56 120 THR A O 1
ATOM 976 N N . VAL A 1 121 ? -8.522 4.031 -21.700 1.00 50.56 121 VAL A N 1
ATOM 977 C CA . VAL A 1 121 ? -7.906 3.375 -22.848 1.00 50.56 121 VAL A CA 1
ATOM 978 C C . VAL A 1 121 ? -7.552 4.499 -23.809 1.00 50.56 121 VAL A C 1
ATOM 980 O O . VAL A 1 121 ? -8.442 5.261 -24.200 1.00 50.56 121 VAL A O 1
ATOM 983 N N . ASP A 1 122 ? -6.261 4.653 -24.100 1.00 49.81 122 ASP A N 1
ATOM 984 C CA . ASP A 1 122 ? -5.717 5.661 -25.004 1.00 49.81 122 ASP A CA 1
ATOM 985 C C . ASP A 1 122 ? -6.492 5.636 -26.330 1.00 49.81 122 ASP A C 1
ATOM 987 O O . ASP A 1 122 ? -6.154 4.922 -27.274 1.00 49.81 122 ASP A O 1
ATOM 991 N N . ASN A 1 123 ? -7.548 6.443 -26.433 1.00 45.25 123 ASN A N 1
ATOM 992 C CA . ASN A 1 123 ? -8.377 6.566 -27.630 1.00 45.25 123 ASN A CA 1
ATOM 993 C C . ASN A 1 123 ? -7.683 7.440 -28.687 1.00 45.25 123 ASN A C 1
ATOM 995 O O . ASN A 1 123 ? -8.322 8.257 -29.347 1.00 45.25 123 ASN A O 1
ATOM 999 N N . GLY A 1 124 ? -6.355 7.327 -28.812 1.00 51.56 124 GLY A N 1
ATOM 1000 C CA . GLY A 1 124 ? -5.526 8.030 -29.797 1.00 51.56 124 GLY A CA 1
ATOM 1001 C C . GLY A 1 124 ? -5.555 9.560 -29.714 1.00 51.56 124 GLY A C 1
ATOM 1002 O O . GLY A 1 124 ? -4.910 10.229 -30.521 1.00 51.56 124 GLY A O 1
ATOM 1003 N N . ASN A 1 125 ? -6.280 10.124 -28.752 1.00 50.94 125 ASN A N 1
ATOM 1004 C CA . ASN A 1 125 ? -6.329 11.549 -28.503 1.00 50.94 125 ASN A CA 1
ATOM 1005 C C . ASN A 1 125 ? -5.224 11.876 -27.513 1.00 50.94 125 ASN A C 1
ATOM 1007 O O . ASN A 1 125 ? -5.057 11.186 -26.516 1.00 50.94 125 ASN A O 1
ATOM 1011 N N . ASN A 1 126 ? -4.476 12.928 -27.821 1.00 50.28 126 ASN A N 1
ATOM 1012 C CA . ASN A 1 126 ? -3.318 13.429 -27.092 1.00 50.28 126 ASN A CA 1
ATOM 1013 C C . ASN A 1 126 ? -3.751 14.002 -25.720 1.00 50.28 126 ASN A C 1
ATOM 1015 O O . ASN A 1 126 ? -3.639 15.203 -25.472 1.00 50.28 126 ASN A O 1
ATOM 1019 N N . HIS A 1 127 ? -4.352 13.169 -24.868 1.00 56.97 127 HIS A N 1
ATOM 1020 C CA . HIS A 1 127 ? -4.737 13.519 -23.515 1.00 56.97 127 HIS A CA 1
ATOM 1021 C C . HIS A 1 127 ? -3.457 13.536 -22.696 1.00 56.97 127 HIS A C 1
ATOM 1023 O O . HIS A 1 127 ? -2.857 12.510 -22.391 1.00 56.97 127 HIS A O 1
ATOM 1029 N N . GLN A 1 128 ? -2.990 14.744 -22.410 1.00 65.44 128 GLN A N 1
ATOM 1030 C CA . GLN A 1 128 ? -1.899 14.933 -21.481 1.00 65.44 128 GLN A CA 1
ATOM 1031 C C . GLN A 1 128 ? -2.424 14.570 -20.092 1.00 65.44 128 GLN A C 1
ATOM 1033 O O . GLN A 1 128 ? -3.132 15.359 -19.472 1.00 65.44 128 GLN A O 1
ATOM 1038 N N . GLU A 1 129 ? -2.109 13.354 -19.657 1.00 71.75 129 GLU A N 1
ATOM 1039 C CA . GLU A 1 129 ? -2.425 12.839 -18.331 1.00 71.75 129 GLU A CA 1
ATOM 1040 C C . GLU A 1 129 ? -1.983 13.840 -17.250 1.00 71.75 129 GLU A C 1
ATOM 1042 O O . GLU A 1 129 ? -0.823 14.291 -17.238 1.00 71.75 129 GLU A O 1
ATOM 1047 N N . SER A 1 130 ? -2.911 14.227 -16.370 1.00 81.75 130 SER A N 1
ATOM 1048 C CA . SER A 1 130 ? -2.631 15.223 -15.340 1.00 81.75 130 SER A CA 1
ATOM 1049 C C . SER A 1 130 ? -1.738 14.639 -14.241 1.00 81.75 130 SER A C 1
ATOM 1051 O O . SER A 1 130 ? -1.664 13.431 -14.039 1.00 81.75 130 SER A O 1
ATOM 1053 N N . GLU A 1 131 ? -1.037 15.491 -13.489 1.00 84.25 131 GLU A N 1
ATOM 1054 C CA . GLU A 1 131 ? -0.253 15.016 -12.336 1.00 84.25 131 GLU A CA 1
ATOM 1055 C C . GLU A 1 131 ? -1.139 14.414 -11.231 1.00 84.25 131 GLU A C 1
ATOM 1057 O O . GLU A 1 131 ? -0.663 13.613 -10.426 1.00 84.25 131 GLU A O 1
ATOM 1062 N N . GLU A 1 132 ? -2.421 14.782 -11.201 1.00 83.94 132 GLU A N 1
ATOM 1063 C CA . GLU A 1 132 ? -3.411 14.224 -10.281 1.00 83.94 132 GLU A CA 1
ATOM 1064 C C . GLU A 1 132 ? -3.772 12.789 -10.682 1.00 83.94 132 GLU A C 1
ATOM 1066 O O . GLU A 1 132 ? -3.717 11.899 -9.832 1.00 83.94 132 GLU A O 1
ATOM 1071 N N . ASP A 1 133 ? -4.003 12.537 -11.974 1.00 81.50 133 ASP A N 1
ATOM 1072 C CA . ASP A 1 133 ? -4.259 11.192 -12.513 1.00 81.50 133 ASP A CA 1
ATOM 1073 C C . ASP A 1 133 ? -3.065 10.268 -12.234 1.00 81.50 133 ASP A C 1
ATOM 1075 O O . ASP A 1 133 ? -3.212 9.203 -11.628 1.00 81.50 133 ASP A O 1
ATOM 1079 N N . LYS A 1 134 ? -1.845 10.756 -12.503 1.00 86.38 134 LYS A N 1
ATOM 1080 C CA . LYS A 1 134 ? -0.599 10.028 -12.207 1.00 86.38 134 LYS A CA 1
ATOM 1081 C C . LYS A 1 134 ? -0.434 9.695 -10.732 1.00 86.38 134 LYS A C 1
ATOM 1083 O O . LYS A 1 134 ? 0.247 8.728 -10.390 1.00 86.38 134 LYS A O 1
ATOM 1088 N N . GLN A 1 135 ? -0.948 10.533 -9.834 1.00 90.44 135 GLN A N 1
ATOM 1089 C CA . GLN A 1 135 ? -0.916 10.263 -8.400 1.00 90.44 135 GLN A CA 1
ATOM 1090 C C . GLN A 1 135 ? -1.963 9.210 -8.025 1.00 90.44 135 GLN A C 1
ATOM 1092 O O . GLN A 1 135 ? -1.634 8.302 -7.259 1.00 90.44 135 GLN A O 1
ATOM 1097 N N . LEU A 1 136 ? -3.177 9.296 -8.577 1.00 88.88 136 LEU A N 1
ATOM 1098 C CA . LEU A 1 136 ? -4.267 8.346 -8.335 1.00 88.88 136 LEU A CA 1
ATOM 1099 C C . LEU A 1 136 ? -3.908 6.923 -8.784 1.00 88.88 136 LEU A C 1
ATOM 1101 O O . LEU A 1 136 ? -4.150 5.968 -8.049 1.00 88.88 136 LEU A O 1
ATOM 1105 N N . GLU A 1 137 ? -3.245 6.779 -9.930 1.00 89.25 137 GLU A N 1
ATOM 1106 C CA . GLU A 1 137 ? -2.804 5.484 -10.473 1.00 89.25 137 GLU A CA 1
ATOM 1107 C C . GLU A 1 137 ? -1.710 4.792 -9.642 1.00 89.25 137 GLU A C 1
ATOM 1109 O O . GLU A 1 137 ? -1.494 3.587 -9.766 1.00 89.25 137 GLU A O 1
ATOM 1114 N N . LYS A 1 138 ? -1.016 5.508 -8.745 1.00 93.56 138 LYS A N 1
ATOM 1115 C CA . LYS A 1 138 ? -0.025 4.861 -7.868 1.00 93.56 138 LYS A CA 1
ATOM 1116 C C . LYS A 1 138 ? -0.654 3.813 -6.963 1.00 93.56 138 LYS A C 1
ATOM 1118 O O . LYS A 1 138 ? -0.031 2.792 -6.728 1.00 93.56 138 LYS A O 1
ATOM 1123 N N . ALA A 1 139 ? -1.823 4.086 -6.400 1.00 95.38 139 ALA A N 1
ATOM 1124 C CA . ALA A 1 139 ? -2.471 3.174 -5.467 1.00 95.38 139 ALA A CA 1
ATOM 1125 C C . ALA A 1 139 ? -3.922 3.594 -5.250 1.00 95.38 139 ALA A C 1
ATOM 1127 O O . ALA A 1 139 ? -4.170 4.692 -4.747 1.00 95.38 139 ALA A O 1
ATOM 1128 N N . HIS A 1 140 ? -4.881 2.743 -5.583 1.00 94.94 140 HIS A N 1
ATOM 1129 C CA . HIS A 1 140 ? -6.296 3.063 -5.415 1.00 94.94 140 HIS A CA 1
ATOM 1130 C C . HIS A 1 140 ? -7.125 1.823 -5.067 1.00 94.94 140 HIS A C 1
ATOM 1132 O O . HIS A 1 140 ? -6.604 0.711 -5.020 1.00 94.94 140 HIS A O 1
ATOM 1138 N N . LEU A 1 141 ? -8.406 2.044 -4.764 1.00 94.62 141 LEU A N 1
ATOM 1139 C CA . LEU A 1 141 ? -9.402 1.003 -4.506 1.00 94.62 141 LEU A CA 1
ATOM 1140 C C . LEU A 1 141 ? -10.490 1.086 -5.576 1.00 94.62 141 LEU A C 1
ATOM 1142 O O . LEU A 1 141 ? -10.810 2.186 -6.032 1.00 94.62 141 LEU A O 1
ATOM 1146 N N . HIS A 1 142 ? -11.076 -0.047 -5.942 1.00 90.88 142 HIS A N 1
ATOM 1147 C CA . HIS A 1 142 ? -12.235 -0.134 -6.832 1.00 90.88 142 HIS A CA 1
ATOM 1148 C C . HIS A 1 142 ? -13.077 -1.379 -6.480 1.00 90.88 142 HIS A C 1
ATOM 1150 O O . HIS A 1 142 ? -12.798 -2.081 -5.505 1.00 90.88 142 HIS A O 1
ATOM 1156 N N . ASP A 1 143 ? -14.178 -1.590 -7.205 1.00 89.19 143 ASP A N 1
ATOM 1157 C CA . ASP A 1 143 ? -15.077 -2.756 -7.092 1.00 89.19 143 ASP A CA 1
ATOM 1158 C C . ASP A 1 143 ? -15.666 -3.031 -5.705 1.00 89.19 143 ASP A C 1
ATOM 1160 O O . ASP A 1 143 ? -16.053 -4.153 -5.371 1.00 89.19 143 ASP A O 1
ATOM 1164 N N . ASN A 1 144 ? -15.772 -1.985 -4.885 1.00 92.44 144 ASN A N 1
ATOM 1165 C CA . ASN A 1 144 ? -16.215 -2.065 -3.496 1.00 92.44 144 ASN A CA 1
ATOM 1166 C C . ASN A 1 144 ? -15.328 -2.991 -2.636 1.00 92.44 144 ASN A C 1
ATOM 1168 O O . ASN A 1 144 ? -15.779 -3.497 -1.603 1.00 92.44 144 ASN A O 1
ATOM 1172 N N . ILE A 1 145 ? -14.066 -3.198 -3.029 1.00 93.44 145 ILE A N 1
ATOM 1173 C CA . ILE A 1 145 ? -13.077 -3.966 -2.269 1.00 93.44 145 ILE A CA 1
ATOM 1174 C C . ILE A 1 145 ? -12.241 -2.988 -1.439 1.00 93.44 145 ILE A C 1
ATOM 1176 O O . ILE A 1 145 ? -11.374 -2.276 -1.935 1.00 93.44 145 ILE A O 1
ATOM 1180 N N . GLY A 1 146 ? -12.556 -2.907 -0.146 1.00 95.62 146 GLY A N 1
ATOM 1181 C CA . GLY A 1 146 ? -11.978 -1.924 0.777 1.00 95.62 146 GLY A CA 1
ATOM 1182 C C . GLY A 1 146 ? -10.654 -2.328 1.428 1.00 95.62 146 GLY A C 1
ATOM 1183 O O . GLY A 1 146 ? -10.159 -1.608 2.289 1.00 95.62 146 GLY A O 1
ATOM 1184 N N . ASP A 1 147 ? -10.123 -3.498 1.107 1.00 96.69 147 ASP A N 1
ATOM 1185 C CA . ASP A 1 147 ? -8.951 -4.073 1.768 1.00 96.69 147 ASP A CA 1
ATOM 1186 C C . ASP A 1 147 ? -7.887 -4.575 0.786 1.00 96.69 147 ASP A C 1
ATOM 1188 O O . ASP A 1 147 ? -6.836 -5.040 1.221 1.00 96.69 147 ASP A O 1
ATOM 1192 N N . VAL A 1 148 ? -8.110 -4.421 -0.522 1.00 96.94 148 VAL A N 1
ATOM 1193 C CA . VAL A 1 148 ? -7.149 -4.751 -1.579 1.00 96.94 148 VAL A CA 1
ATOM 1194 C C . VAL A 1 148 ? -6.850 -3.489 -2.379 1.00 96.94 148 VAL A C 1
ATOM 1196 O O . VAL A 1 148 ? -7.739 -2.900 -2.983 1.00 96.94 148 VAL A O 1
ATOM 1199 N N . VAL A 1 149 ? -5.593 -3.056 -2.350 1.00 96.50 149 VAL A N 1
ATOM 1200 C CA . VAL A 1 149 ? -5.089 -1.942 -3.152 1.00 96.50 149 VAL A CA 1
ATOM 1201 C C . VAL A 1 149 ? -4.670 -2.430 -4.531 1.00 96.50 149 VAL A C 1
ATOM 1203 O O . VAL A 1 149 ? -3.965 -3.430 -4.642 1.00 96.50 149 VAL A O 1
ATOM 1206 N N . HIS A 1 150 ? -5.058 -1.673 -5.552 1.00 94.75 150 HIS A N 1
ATOM 1207 C CA . HIS A 1 150 ? -4.614 -1.806 -6.934 1.00 94.75 150 HIS A CA 1
ATOM 1208 C C . HIS A 1 150 ? -3.483 -0.806 -7.206 1.00 94.75 150 HIS A C 1
ATOM 1210 O O . HIS A 1 150 ? -3.602 0.380 -6.873 1.00 94.75 150 HIS A O 1
ATOM 1216 N N . VAL A 1 151 ? -2.381 -1.267 -7.804 1.00 94.00 151 VAL A N 1
ATOM 1217 C CA . VAL A 1 151 ? -1.225 -0.433 -8.164 1.00 94.00 151 VAL A CA 1
ATOM 1218 C C . VAL A 1 151 ? -0.925 -0.502 -9.659 1.00 94.00 151 VAL A C 1
ATOM 1220 O O . VAL A 1 151 ? -0.545 -1.557 -10.159 1.00 94.00 151 VAL A O 1
ATOM 1223 N N . GLU A 1 152 ? -0.986 0.650 -10.338 1.00 90.62 152 GLU A N 1
ATOM 1224 C CA . GLU A 1 152 ? -0.746 0.764 -11.788 1.00 90.62 152 GLU A CA 1
ATOM 1225 C C . GLU A 1 152 ? 0.576 1.477 -12.133 1.00 90.62 152 GLU A C 1
ATOM 1227 O O . GLU A 1 152 ? 0.930 1.672 -13.297 1.00 90.62 152 GLU A O 1
ATOM 1232 N N . ARG A 1 153 ? 1.343 1.917 -11.120 1.00 89.19 153 ARG A N 1
ATOM 1233 C CA . ARG A 1 153 ? 2.587 2.680 -11.325 1.00 89.19 153 ARG A CA 1
ATOM 1234 C C . ARG A 1 153 ? 3.762 2.195 -10.498 1.00 89.19 153 ARG A C 1
ATOM 1236 O O . ARG A 1 153 ? 3.664 1.866 -9.318 1.00 89.19 153 ARG A O 1
ATOM 1243 N N . ASN A 1 154 ? 4.937 2.260 -11.122 1.00 89.56 154 ASN A N 1
ATOM 1244 C CA . ASN A 1 154 ? 6.207 1.950 -10.475 1.00 89.56 154 ASN A CA 1
ATOM 1245 C C . ASN A 1 154 ? 6.476 2.870 -9.277 1.00 89.56 154 ASN A C 1
ATOM 1247 O O . ASN A 1 154 ? 6.335 4.091 -9.358 1.00 89.56 154 ASN A O 1
ATOM 1251 N N . GLY A 1 155 ? 6.973 2.279 -8.189 1.00 90.69 155 GLY A N 1
ATOM 1252 C CA . GLY A 1 155 ? 7.433 3.022 -7.017 1.00 90.69 155 GLY A CA 1
ATOM 1253 C C . GLY A 1 155 ? 6.317 3.623 -6.161 1.00 90.69 155 GLY A C 1
ATOM 1254 O O . GLY A 1 155 ? 6.609 4.513 -5.355 1.00 90.69 155 GLY A O 1
ATOM 1255 N N . ALA A 1 156 ? 5.078 3.154 -6.325 1.00 96.06 156 ALA A N 1
ATOM 1256 C CA . ALA A 1 156 ? 3.980 3.436 -5.413 1.00 96.06 156 ALA A CA 1
ATOM 1257 C C . ALA A 1 156 ? 4.349 3.076 -3.972 1.00 96.06 156 ALA A C 1
ATOM 1259 O O . ALA A 1 156 ? 4.977 2.049 -3.709 1.00 96.06 156 ALA A O 1
ATOM 1260 N N . LYS A 1 157 ? 3.974 3.938 -3.030 1.00 98.19 157 LYS A N 1
ATOM 1261 C CA . LYS A 1 157 ? 4.234 3.769 -1.600 1.00 98.19 157 LYS A CA 1
ATOM 1262 C C . LYS A 1 157 ? 2.928 3.733 -0.835 1.00 98.19 157 LYS A C 1
ATOM 1264 O O . LYS A 1 157 ? 1.936 4.318 -1.256 1.00 98.19 157 LYS A O 1
ATOM 1269 N N . TRP A 1 158 ? 2.949 3.168 0.366 1.00 98.25 158 TRP A N 1
ATOM 1270 C CA . TRP A 1 158 ? 1.752 3.110 1.210 1.00 98.25 158 TRP A CA 1
ATOM 1271 C C . TRP A 1 158 ? 1.123 4.482 1.492 1.00 98.25 158 TRP A C 1
ATOM 1273 O O . TRP A 1 158 ? -0.096 4.586 1.561 1.00 98.25 158 TRP A O 1
ATOM 1283 N N . LYS A 1 159 ? 1.908 5.565 1.596 1.00 97.75 159 LYS A N 1
ATOM 1284 C CA . LYS A 1 159 ? 1.340 6.922 1.722 1.00 97.75 159 LYS A CA 1
ATOM 1285 C C . LYS A 1 159 ? 0.515 7.358 0.512 1.00 97.75 159 LYS A C 1
ATOM 1287 O O . LYS A 1 159 ? -0.366 8.196 0.681 1.00 97.75 159 LYS A O 1
ATOM 1292 N N . ASP A 1 160 ? 0.835 6.862 -0.683 1.00 97.56 160 ASP A N 1
ATOM 1293 C CA . ASP A 1 160 ? 0.127 7.229 -1.907 1.00 97.56 160 ASP A CA 1
ATOM 1294 C C . ASP A 1 160 ? -1.309 6.702 -1.830 1.00 97.56 160 ASP A C 1
ATOM 1296 O O . ASP A 1 160 ? -2.231 7.483 -2.037 1.00 97.56 160 ASP A O 1
ATOM 1300 N N . LEU A 1 161 ? -1.502 5.461 -1.359 1.00 97.69 161 LEU A N 1
ATOM 1301 C CA . LEU A 1 161 ? -2.827 4.900 -1.071 1.00 97.69 161 LEU A CA 1
ATOM 1302 C C . LEU A 1 161 ? -3.628 5.815 -0.138 1.00 97.69 161 LEU A C 1
ATOM 1304 O O . LEU A 1 161 ? -4.697 6.288 -0.510 1.00 97.69 161 LEU A O 1
ATOM 1308 N N . PHE A 1 162 ? -3.102 6.105 1.058 1.00 97.56 162 PHE A N 1
ATOM 1309 C CA . PHE A 1 162 ? -3.818 6.911 2.059 1.00 97.56 162 PHE A CA 1
ATOM 1310 C C . PHE A 1 162 ? -4.098 8.343 1.588 1.00 97.56 162 PHE A C 1
ATOM 1312 O O . PHE A 1 162 ? -5.118 8.926 1.956 1.00 97.56 162 PHE A O 1
ATOM 1319 N N . THR A 1 163 ? -3.222 8.895 0.744 1.00 96.06 163 THR A N 1
ATOM 1320 C CA . THR A 1 163 ? -3.445 10.182 0.072 1.00 96.06 163 THR A CA 1
ATOM 1321 C C . THR A 1 163 ? -4.624 10.088 -0.893 1.00 96.06 163 THR A C 1
ATOM 1323 O O . THR A 1 163 ? -5.529 10.921 -0.836 1.00 96.06 163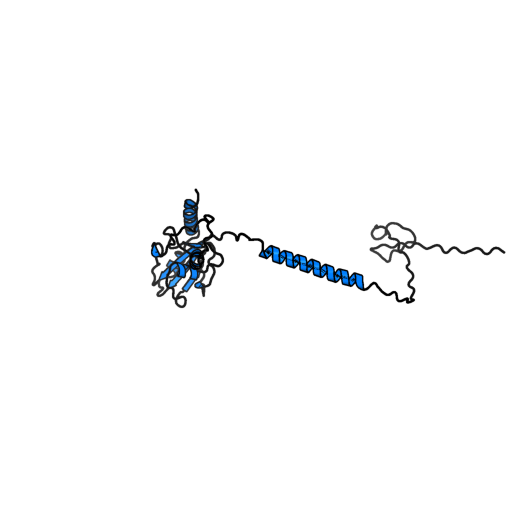 THR A O 1
ATOM 1326 N N . ASN A 1 164 ? -4.648 9.052 -1.730 1.00 95.50 164 ASN A N 1
ATOM 1327 C CA . ASN A 1 164 ? -5.638 8.867 -2.789 1.00 95.50 164 ASN A CA 1
ATOM 1328 C C . ASN A 1 164 ? -7.036 8.580 -2.222 1.00 95.50 164 ASN A C 1
ATOM 1330 O O . ASN A 1 164 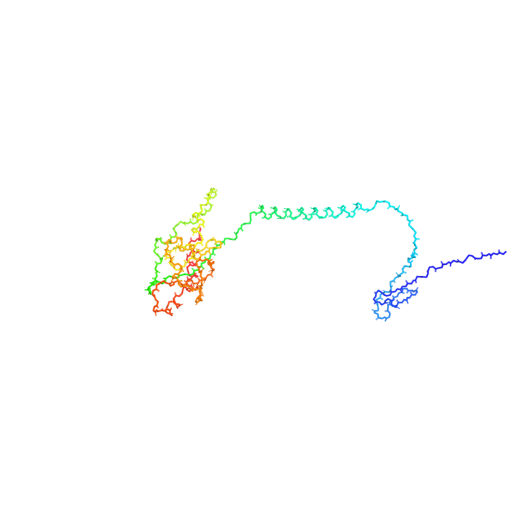? -8.006 9.208 -2.645 1.00 95.50 164 ASN A O 1
ATOM 1334 N N . ILE A 1 165 ? -7.136 7.745 -1.181 1.00 96.12 165 ILE A N 1
ATOM 1335 C CA . ILE A 1 165 ? -8.398 7.501 -0.455 1.00 96.12 165 ILE A CA 1
ATOM 1336 C C . ILE A 1 165 ? -8.738 8.621 0.545 1.00 96.12 165 ILE A C 1
ATOM 1338 O O . ILE A 1 165 ? -9.717 8.528 1.282 1.00 96.12 165 ILE A O 1
ATOM 1342 N N . LYS A 1 166 ? -7.927 9.688 0.609 1.00 95.88 166 LYS A N 1
ATOM 1343 C CA . LYS A 1 166 ? -8.125 10.861 1.480 1.00 95.88 166 LYS A CA 1
ATOM 1344 C C . LYS A 1 166 ? -8.304 10.493 2.960 1.00 95.88 166 LYS A C 1
ATOM 1346 O O . LYS A 1 166 ? -9.055 11.145 3.689 1.00 95.88 166 LYS A O 1
ATOM 1351 N N . TYR A 1 167 ? -7.601 9.459 3.419 1.00 95.44 167 TYR A N 1
ATOM 1352 C CA . TYR A 1 167 ? -7.643 9.008 4.806 1.00 95.44 167 TYR A CA 1
ATOM 1353 C C . TYR A 1 167 ? -6.481 9.606 5.604 1.00 95.44 167 TYR A C 1
ATOM 1355 O O . TYR A 1 167 ? -5.310 9.296 5.384 1.00 95.44 167 TYR A O 1
ATOM 1363 N N . GLY A 1 168 ? -6.810 10.491 6.547 1.00 93.06 168 GLY A N 1
ATOM 1364 C CA . GLY A 1 168 ? -5.825 11.168 7.385 1.00 93.06 168 GLY A CA 1
ATOM 1365 C C . GLY A 1 168 ? -5.188 10.226 8.405 1.00 93.06 168 GLY A C 1
ATOM 1366 O O . GLY A 1 168 ? -5.835 9.830 9.373 1.00 93.06 168 GLY A O 1
ATOM 1367 N N . LEU A 1 169 ? -3.901 9.925 8.221 1.00 92.81 169 LEU A N 1
ATOM 1368 C CA . LEU A 1 169 ? -3.096 9.141 9.156 1.00 92.81 169 LEU A CA 1
ATOM 1369 C C . LEU A 1 169 ? -2.070 10.000 9.888 1.00 92.81 169 LEU A C 1
ATOM 1371 O O . LEU A 1 169 ? -1.273 10.706 9.267 1.00 92.81 169 LEU A O 1
ATOM 1375 N N . ASN A 1 170 ? -2.017 9.854 11.213 1.00 93.88 170 ASN A N 1
ATOM 1376 C CA . ASN A 1 170 ? -0.895 10.340 12.002 1.00 93.88 170 ASN A CA 1
ATOM 1377 C C . ASN A 1 170 ? 0.204 9.267 12.070 1.00 93.88 170 ASN A C 1
ATOM 1379 O O . ASN A 1 170 ? 0.207 8.406 12.949 1.00 93.88 170 ASN A O 1
ATOM 1383 N N . TYR A 1 171 ? 1.147 9.312 11.129 1.00 94.12 171 TYR A N 1
ATOM 1384 C CA . TYR A 1 171 ? 2.189 8.288 10.999 1.00 94.12 171 TYR A CA 1
ATOM 1385 C C . TYR A 1 171 ? 3.118 8.161 12.215 1.00 94.12 171 TYR A C 1
ATOM 1387 O O . TYR A 1 171 ? 3.731 7.110 12.377 1.00 94.12 171 TYR A O 1
ATOM 1395 N N . SER A 1 172 ? 3.257 9.194 13.057 1.00 91.56 172 SER A N 1
ATOM 1396 C CA . SER A 1 172 ? 4.096 9.107 14.264 1.00 91.56 172 SER A CA 1
ATOM 1397 C C . SER A 1 172 ? 3.440 8.333 15.405 1.00 91.56 172 SER A C 1
ATOM 1399 O O . SER A 1 172 ? 4.139 7.862 16.295 1.00 91.56 172 SER A O 1
ATOM 1401 N N . GLU A 1 173 ? 2.115 8.209 15.381 1.00 90.44 173 GLU A N 1
ATOM 1402 C CA . GLU A 1 173 ? 1.330 7.478 16.385 1.00 90.44 173 GLU A CA 1
ATOM 1403 C C . GLU A 1 173 ? 0.882 6.103 15.877 1.00 90.44 173 GLU A C 1
ATOM 1405 O O . GLU A 1 173 ? 0.357 5.298 16.643 1.00 90.44 173 GLU A O 1
ATOM 1410 N N . ALA A 1 174 ? 1.090 5.832 14.587 1.00 93.88 174 ALA A N 1
ATOM 1411 C CA . ALA A 1 174 ? 0.709 4.587 13.951 1.00 93.88 174 ALA A CA 1
ATOM 1412 C C . ALA A 1 174 ? 1.786 3.509 14.124 1.00 93.88 174 ALA A C 1
ATOM 1414 O O . ALA A 1 174 ? 2.974 3.728 13.868 1.00 93.88 174 ALA A O 1
ATOM 1415 N N . GLU A 1 175 ? 1.356 2.304 14.483 1.00 94.00 175 GLU A N 1
ATOM 1416 C CA . GLU A 1 175 ? 2.195 1.111 14.474 1.00 94.00 175 GLU A CA 1
ATOM 1417 C C . GLU A 1 175 ? 1.812 0.236 13.283 1.00 94.00 175 GLU A C 1
ATOM 1419 O O . GLU A 1 175 ? 0.636 -0.049 13.081 1.00 94.00 175 GLU A O 1
ATOM 1424 N N . ALA A 1 176 ? 2.789 -0.196 12.489 1.00 95.06 176 ALA A N 1
ATOM 1425 C CA . ALA A 1 176 ? 2.522 -0.933 11.263 1.00 95.06 176 ALA A CA 1
ATOM 1426 C C . ALA A 1 176 ? 3.245 -2.276 11.210 1.00 95.06 176 ALA A C 1
ATOM 1428 O O . ALA A 1 176 ? 4.370 -2.424 11.699 1.00 95.06 176 ALA A O 1
ATOM 1429 N N . TYR A 1 177 ? 2.597 -3.236 10.561 1.00 94.94 177 TYR A N 1
ATOM 1430 C CA . TYR A 1 177 ? 3.118 -4.566 10.287 1.00 94.94 177 TYR A CA 1
ATOM 1431 C C . TYR A 1 177 ? 2.907 -4.889 8.815 1.00 94.94 177 TYR A C 1
ATOM 1433 O O . TYR A 1 177 ? 1.829 -4.642 8.290 1.00 94.94 177 TYR A O 1
ATOM 1441 N N . ILE A 1 178 ? 3.916 -5.450 8.158 1.00 95.62 178 ILE A N 1
ATOM 1442 C CA . ILE A 1 178 ? 3.798 -5.968 6.792 1.00 95.62 178 ILE A CA 1
ATOM 1443 C C . ILE A 1 178 ? 4.097 -7.458 6.853 1.00 95.62 178 ILE A C 1
ATOM 1445 O O . ILE A 1 178 ? 5.148 -7.862 7.363 1.00 95.62 178 ILE A O 1
ATOM 1449 N N . ASN A 1 179 ? 3.154 -8.276 6.385 1.00 94.06 179 ASN A N 1
ATOM 1450 C CA . ASN A 1 179 ? 3.258 -9.740 6.403 1.00 94.06 179 ASN A CA 1
ATOM 1451 C C . ASN A 1 179 ? 3.583 -10.274 7.814 1.00 94.06 179 ASN A C 1
ATOM 1453 O O . ASN A 1 179 ? 4.462 -11.114 7.997 1.00 94.06 179 ASN A O 1
ATOM 1457 N N . GLY A 1 180 ? 2.940 -9.693 8.835 1.00 90.75 180 GLY A N 1
ATOM 1458 C CA . GLY A 1 180 ? 3.145 -10.022 10.252 1.00 90.75 180 GLY A CA 1
ATOM 1459 C C . GLY A 1 180 ? 4.402 -9.424 10.901 1.00 90.75 180 GLY A C 1
ATOM 1460 O O . GLY A 1 180 ? 4.541 -9.479 12.122 1.00 90.75 180 GLY A O 1
ATOM 1461 N N . ASN A 1 181 ? 5.301 -8.800 10.137 1.00 92.94 181 ASN A N 1
ATOM 1462 C CA . ASN A 1 181 ? 6.542 -8.227 10.661 1.00 92.94 181 ASN A CA 1
ATOM 1463 C C . ASN A 1 181 ? 6.378 -6.741 10.970 1.00 92.94 181 ASN A C 1
ATOM 1465 O O . ASN A 1 181 ? 5.964 -5.971 10.106 1.00 92.94 181 ASN A O 1
ATOM 1469 N N . LYS A 1 182 ? 6.757 -6.314 12.180 1.00 93.88 182 LYS A N 1
ATOM 1470 C CA . LYS A 1 182 ? 6.711 -4.897 12.569 1.00 93.88 182 LYS A CA 1
ATOM 1471 C C . LYS A 1 182 ? 7.636 -4.066 11.681 1.00 93.88 182 LYS A C 1
ATOM 1473 O O . LYS A 1 182 ? 8.812 -4.394 11.527 1.00 93.88 182 LYS A O 1
ATOM 1478 N N . VAL A 1 183 ? 7.131 -2.954 11.157 1.00 95.69 183 VAL A N 1
ATOM 1479 C CA . VAL A 1 183 ? 7.881 -2.044 10.287 1.00 95.69 183 VAL A CA 1
ATOM 1480 C C . VAL A 1 183 ? 7.821 -0.606 10.792 1.00 95.69 183 VAL A C 1
ATOM 1482 O O . VAL A 1 183 ? 6.789 -0.111 11.233 1.00 95.69 183 VAL A O 1
ATOM 1485 N N . SER A 1 184 ? 8.947 0.095 10.695 1.00 95.56 184 SER A N 1
ATOM 1486 C CA . SER A 1 184 ? 9.013 1.546 10.871 1.00 95.56 184 SER A CA 1
ATOM 1487 C C . SER A 1 184 ? 8.921 2.259 9.521 1.00 95.56 184 SER A C 1
ATOM 1489 O O . SER A 1 184 ? 9.334 1.715 8.486 1.00 95.56 184 SER A O 1
ATOM 1491 N N . GLY A 1 185 ? 8.387 3.485 9.537 1.00 96.38 185 GLY A N 1
ATOM 1492 C CA . GLY A 1 185 ? 8.346 4.360 8.363 1.00 96.38 185 GLY A CA 1
ATOM 1493 C C . GLY A 1 185 ? 7.561 3.782 7.182 1.00 96.38 185 GLY A C 1
ATOM 1494 O O . GLY A 1 185 ? 7.934 4.028 6.034 1.00 96.38 185 GLY A O 1
ATOM 1495 N N . PHE A 1 186 ? 6.524 2.979 7.453 1.00 96.69 186 PHE A N 1
ATOM 1496 C CA . PHE A 1 186 ? 5.785 2.223 6.436 1.00 96.69 186 PHE A CA 1
ATOM 1497 C C . PHE A 1 186 ? 5.234 3.107 5.314 1.00 96.69 186 PHE A C 1
ATOM 1499 O O . PHE A 1 186 ? 5.241 2.699 4.160 1.00 96.69 186 PHE A O 1
ATOM 1506 N N . GLN A 1 187 ? 4.877 4.356 5.619 1.00 97.44 187 GLN A N 1
ATOM 1507 C CA . GLN A 1 187 ? 4.346 5.322 4.662 1.00 97.44 187 GLN A CA 1
ATOM 1508 C C . GLN A 1 187 ? 5.289 5.594 3.481 1.00 97.44 187 GLN A C 1
ATOM 1510 O O . GLN A 1 187 ? 4.845 5.957 2.397 1.00 97.44 187 GLN A O 1
ATOM 1515 N N . ASN A 1 188 ? 6.600 5.423 3.673 1.00 97.69 188 ASN A N 1
ATOM 1516 C CA . ASN A 1 188 ? 7.597 5.643 2.626 1.00 97.69 188 ASN A CA 1
ATOM 1517 C C . ASN A 1 188 ? 8.095 4.350 1.968 1.00 97.69 188 ASN A C 1
ATOM 1519 O O . ASN A 1 188 ? 8.927 4.435 1.060 1.00 97.69 188 ASN A O 1
ATOM 1523 N N . ARG A 1 189 ? 7.623 3.183 2.420 1.00 97.44 189 ARG A N 1
ATOM 1524 C CA . ARG A 1 189 ? 7.976 1.887 1.835 1.00 97.44 189 ARG A CA 1
ATOM 1525 C C . ARG A 1 189 ? 7.191 1.663 0.542 1.00 97.44 189 ARG A C 1
ATOM 1527 O O . ARG A 1 189 ? 6.039 2.105 0.485 1.00 97.44 189 ARG A O 1
ATOM 1534 N N . PRO A 1 190 ? 7.803 1.022 -0.468 1.00 97.50 190 PRO A N 1
ATOM 1535 C CA . PRO A 1 190 ? 7.074 0.602 -1.653 1.00 97.50 190 PRO A CA 1
ATOM 1536 C C . PRO A 1 190 ? 5.967 -0.387 -1.271 1.00 97.50 190 PRO A C 1
ATOM 1538 O O . PRO A 1 190 ? 6.071 -1.073 -0.250 1.00 97.50 190 PRO A O 1
ATOM 1541 N N . ILE A 1 191 ? 4.907 -0.406 -2.071 1.00 97.88 191 ILE A N 1
ATOM 1542 C CA . ILE A 1 191 ? 3.910 -1.475 -2.046 1.00 97.88 191 ILE A CA 1
ATOM 1543 C C . ILE A 1 191 ? 4.469 -2.603 -2.914 1.00 97.88 191 ILE A C 1
ATOM 1545 O O . ILE A 1 191 ? 4.873 -2.349 -4.044 1.00 97.88 191 ILE A O 1
ATOM 1549 N N . GLU A 1 192 ? 4.525 -3.822 -2.387 1.00 96.50 192 GLU A N 1
ATOM 1550 C CA . GLU A 1 192 ? 4.940 -5.006 -3.143 1.00 96.50 192 GLU A CA 1
ATOM 1551 C C . GLU A 1 192 ? 3.735 -5.925 -3.372 1.00 96.50 192 GLU A C 1
ATOM 1553 O O . GLU A 1 192 ? 2.784 -5.936 -2.585 1.00 96.50 192 GLU A O 1
ATOM 1558 N N . ALA A 1 193 ? 3.769 -6.712 -4.448 1.00 95.75 193 ALA A N 1
ATOM 1559 C CA . ALA A 1 193 ? 2.687 -7.635 -4.777 1.00 95.75 193 ALA A CA 1
ATOM 1560 C C . ALA A 1 193 ? 2.427 -8.630 -3.633 1.00 95.75 1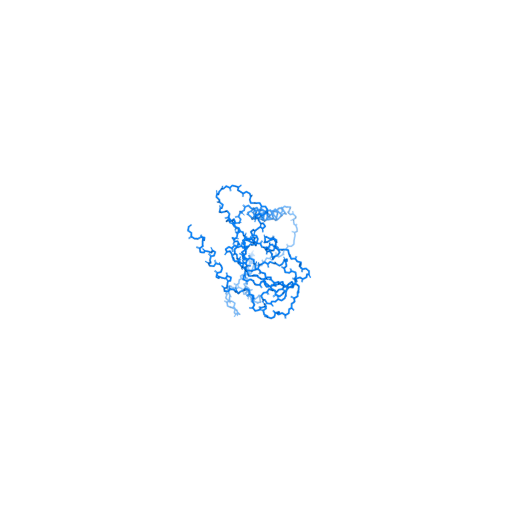93 ALA A C 1
ATOM 1562 O O . ALA A 1 193 ? 3.352 -9.270 -3.124 1.00 95.75 193 ALA A O 1
ATOM 1563 N N . TYR A 1 194 ? 1.153 -8.793 -3.279 1.00 96.19 194 TYR A N 1
ATOM 1564 C CA . TYR A 1 194 ? 0.664 -9.656 -2.202 1.00 96.19 194 TYR A CA 1
ATOM 1565 C C . TYR A 1 194 ? 1.139 -9.293 -0.788 1.00 96.19 194 TYR A C 1
ATOM 1567 O O . TYR A 1 194 ? 0.962 -10.099 0.129 1.00 96.19 194 TYR A O 1
ATOM 1575 N N . ASP A 1 195 ? 1.714 -8.106 -0.576 1.00 97.12 195 ASP A N 1
ATOM 1576 C CA . ASP A 1 195 ? 1.932 -7.615 0.784 1.00 97.12 195 ASP A CA 1
ATOM 1577 C C . ASP A 1 195 ? 0.600 -7.500 1.528 1.00 97.12 195 ASP A C 1
ATOM 1579 O O . ASP A 1 195 ? -0.412 -7.143 0.944 1.00 97.12 195 ASP A O 1
ATOM 1583 N N . SER A 1 196 ? 0.605 -7.735 2.838 1.00 96.38 196 SER A N 1
ATOM 1584 C CA . SER A 1 196 ? -0.514 -7.416 3.723 1.00 96.38 196 SER A CA 1
ATOM 1585 C C . SER A 1 196 ? -0.064 -6.434 4.798 1.00 96.38 196 SER A C 1
ATOM 1587 O O . SER A 1 196 ? 0.582 -6.825 5.780 1.00 96.38 196 SER A O 1
ATOM 1589 N N . LEU A 1 197 ? -0.443 -5.166 4.641 1.00 97.12 197 LEU A N 1
ATOM 1590 C CA . LEU A 1 197 ? -0.218 -4.112 5.628 1.00 97.12 197 LEU A CA 1
ATOM 1591 C C . LEU A 1 197 ? -1.302 -4.131 6.718 1.00 97.12 197 LEU A C 1
ATOM 1593 O O . LEU A 1 197 ? -2.495 -4.136 6.443 1.00 97.12 197 LEU A O 1
ATOM 1597 N N . VAL A 1 198 ? -0.894 -4.045 7.978 1.00 95.62 198 VAL A N 1
ATOM 1598 C CA . VAL A 1 198 ? -1.782 -3.794 9.119 1.00 95.62 198 VAL A CA 1
ATOM 1599 C C . VAL A 1 198 ? -1.307 -2.530 9.811 1.00 95.62 198 VAL A C 1
ATOM 1601 O O . VAL A 1 198 ? -0.155 -2.474 10.242 1.00 95.62 198 VAL A O 1
ATOM 1604 N N . VAL A 1 199 ? -2.177 -1.530 9.938 1.00 95.38 199 VAL A N 1
ATOM 1605 C CA . VAL A 1 199 ? -1.885 -0.278 10.653 1.00 95.38 199 VAL A CA 1
ATOM 1606 C C . VAL A 1 199 ? -2.750 -0.189 11.903 1.00 95.38 199 VAL A C 1
ATOM 1608 O O . VAL A 1 199 ? -3.969 -0.240 11.808 1.00 95.38 199 VAL A O 1
ATOM 1611 N N . PHE A 1 200 ? -2.134 -0.009 13.066 1.00 93.81 200 PHE A N 1
ATOM 1612 C CA . PHE A 1 200 ? -2.807 0.233 14.339 1.00 93.81 200 PHE A CA 1
ATOM 1613 C C . PHE A 1 200 ? -2.698 1.703 14.736 1.00 93.81 200 PHE A C 1
ATOM 1615 O O . PHE A 1 200 ? -1.619 2.293 14.648 1.00 93.81 200 PHE A O 1
ATOM 1622 N N . ILE A 1 201 ? -3.804 2.278 15.210 1.00 92.75 201 ILE A N 1
ATOM 1623 C CA . ILE A 1 201 ? -3.907 3.666 15.667 1.00 92.75 201 ILE A CA 1
ATOM 1624 C C . ILE A 1 201 ? -4.660 3.696 17.001 1.00 92.75 201 ILE A C 1
ATOM 1626 O O . ILE A 1 201 ? -5.760 3.153 17.112 1.00 92.75 201 ILE A O 1
ATOM 1630 N N . GLY A 1 202 ? -4.099 4.380 17.999 1.00 87.94 202 GLY A N 1
ATOM 1631 C CA . GLY A 1 202 ? -4.747 4.568 19.297 1.00 87.94 202 GLY A CA 1
ATOM 1632 C C . GLY A 1 202 ? -4.627 3.354 20.220 1.00 87.94 202 GLY A C 1
ATOM 1633 O O . GLY A 1 202 ? -3.553 2.769 20.366 1.00 87.94 202 GLY A O 1
ATOM 1634 N N . THR A 1 203 ? -5.718 3.014 20.907 1.00 82.00 203 THR A N 1
ATOM 1635 C CA . THR A 1 203 ? -5.717 1.949 21.928 1.00 82.00 203 THR A CA 1
ATOM 1636 C C . THR A 1 203 ? -5.652 0.542 21.325 1.00 82.00 203 THR A C 1
ATOM 1638 O O . THR A 1 203 ? -6.239 0.275 20.276 1.00 82.00 203 THR A O 1
ATOM 1641 N N . ARG A 1 204 ? -4.927 -0.366 22.002 1.00 70.56 204 ARG A N 1
ATOM 1642 C CA . ARG A 1 204 ? -4.633 -1.726 21.521 1.00 70.56 204 ARG A CA 1
ATOM 1643 C C . ARG A 1 204 ? -4.761 -2.754 22.647 1.00 70.56 204 ARG A C 1
ATOM 1645 O O . ARG A 1 204 ? -3.803 -2.966 23.386 1.00 70.56 204 ARG A O 1
ATOM 1652 N N . ASN A 1 205 ? -5.917 -3.413 22.748 1.00 72.50 205 ASN A N 1
ATOM 1653 C CA . ASN A 1 205 ? -6.120 -4.479 23.748 1.00 72.50 205 ASN A CA 1
ATOM 1654 C C . ASN A 1 205 ? -6.029 -5.895 23.151 1.00 72.50 205 ASN A C 1
ATOM 1656 O O . ASN A 1 205 ? -5.591 -6.802 23.848 1.00 72.50 205 ASN A O 1
ATOM 1660 N N . ASP A 1 206 ? -6.343 -6.074 21.860 1.00 72.88 206 ASP A N 1
ATOM 1661 C CA . ASP A 1 206 ? -6.532 -7.401 21.240 1.00 72.88 206 ASP A CA 1
ATOM 1662 C C . ASP A 1 206 ? -5.598 -7.642 20.042 1.00 72.88 206 ASP A C 1
ATOM 1664 O O . ASP A 1 206 ? -6.012 -7.978 18.936 1.00 72.88 206 ASP A O 1
ATOM 1668 N N . PHE A 1 207 ? -4.300 -7.427 20.242 1.00 72.81 207 PHE A N 1
ATOM 1669 C CA . PHE A 1 207 ? -3.317 -7.417 19.156 1.00 72.81 207 PHE A CA 1
ATOM 1670 C C . PHE A 1 207 ? -3.246 -8.712 18.328 1.00 72.81 207 PHE A C 1
ATOM 1672 O O . PHE A 1 207 ? -3.284 -8.664 17.097 1.00 72.81 207 PHE A O 1
ATOM 1679 N N . ASP A 1 208 ? -3.179 -9.865 18.995 1.00 76.62 208 ASP A N 1
ATOM 1680 C CA . ASP A 1 208 ? -3.023 -11.166 18.329 1.00 76.62 208 ASP A CA 1
ATOM 1681 C C . ASP A 1 208 ? -4.256 -11.525 17.478 1.00 76.62 208 ASP A C 1
ATOM 1683 O O . ASP A 1 208 ? -4.164 -12.219 16.460 1.00 76.62 208 ASP A O 1
ATOM 1687 N N . GLN A 1 209 ? -5.419 -10.980 17.844 1.00 76.75 209 GLN A N 1
ATOM 1688 C CA . GLN A 1 209 ? -6.654 -11.135 17.083 1.00 76.75 209 GLN A CA 1
ATOM 1689 C C . GLN A 1 209 ? -6.603 -10.400 15.738 1.00 76.75 209 GLN A C 1
ATOM 1691 O O . GLN A 1 209 ? -7.239 -10.832 14.782 1.00 76.75 209 GLN A O 1
ATOM 1696 N N . PHE A 1 210 ? -5.881 -9.283 15.643 1.00 70.94 210 PHE A N 1
ATOM 1697 C CA . PHE A 1 210 ? -5.817 -8.495 14.411 1.00 70.94 210 PHE A CA 1
ATOM 1698 C C . PHE A 1 210 ? -4.668 -8.914 13.501 1.00 70.94 210 PHE A C 1
ATOM 1700 O O . PHE A 1 210 ? -4.825 -8.873 12.284 1.00 70.94 210 PHE A O 1
ATOM 1707 N N . LEU A 1 211 ? -3.553 -9.402 14.053 1.00 71.94 211 LEU A N 1
ATOM 1708 C CA . LEU A 1 211 ? -2.502 -10.008 13.228 1.00 71.94 211 LEU A CA 1
ATOM 1709 C C . LEU A 1 211 ? -2.967 -11.281 12.512 1.00 71.94 211 LEU A C 1
ATOM 1711 O O . LEU A 1 211 ? -2.457 -11.594 11.445 1.00 71.94 211 LEU A O 1
ATOM 1715 N N . SER A 1 212 ? -3.949 -11.995 13.065 1.00 74.38 212 SER A N 1
ATOM 1716 C CA . SER A 1 212 ? -4.582 -13.139 12.394 1.00 74.38 212 SER A CA 1
ATOM 1717 C C . SER A 1 212 ? -5.643 -12.740 11.359 1.00 74.38 212 SER A C 1
ATOM 1719 O O . SER A 1 212 ? -6.120 -13.599 10.623 1.00 74.38 212 SER A O 1
ATOM 1721 N N . LYS A 1 213 ? -5.997 -11.450 11.278 1.00 70.75 213 LYS A N 1
ATOM 1722 C CA . LYS A 1 213 ? -6.964 -10.878 10.323 1.00 70.75 213 LYS A CA 1
ATOM 1723 C C . LYS A 1 213 ? -6.296 -10.122 9.172 1.00 70.75 213 LYS A C 1
ATOM 1725 O O . LYS A 1 213 ? -6.953 -9.339 8.494 1.00 70.75 213 LYS A O 1
ATOM 1730 N N . THR A 1 214 ? -4.997 -10.325 8.960 1.00 85.75 214 THR A N 1
ATOM 1731 C CA . THR A 1 214 ? -4.308 -9.845 7.758 1.00 85.75 214 THR A CA 1
ATOM 1732 C C . THR A 1 214 ? -5.039 -10.309 6.507 1.00 85.75 214 THR A C 1
ATOM 1734 O O . THR A 1 214 ? -5.538 -11.437 6.464 1.00 85.75 214 THR A O 1
ATOM 1737 N N . VAL A 1 215 ? -5.056 -9.463 5.485 1.00 92.88 215 VAL A N 1
ATOM 1738 C CA . VAL A 1 215 ? -5.604 -9.832 4.185 1.00 92.88 215 VAL A CA 1
ATOM 1739 C C . VAL A 1 215 ? -4.773 -10.987 3.635 1.00 92.88 215 VAL A C 1
ATOM 1741 O O . VAL A 1 215 ? -3.543 -10.933 3.607 1.00 92.88 215 VAL A O 1
ATOM 1744 N N . THR A 1 216 ? -5.441 -12.076 3.274 1.00 94.44 216 THR A N 1
ATOM 1745 C CA . THR A 1 216 ? -4.766 -13.289 2.814 1.00 94.44 216 THR A CA 1
ATOM 1746 C C . THR A 1 216 ? -4.369 -13.154 1.354 1.00 94.44 216 THR A C 1
ATOM 1748 O O . THR A 1 216 ? -4.993 -12.421 0.584 1.00 94.44 216 THR A O 1
ATOM 1751 N N . ARG A 1 217 ? -3.340 -13.901 0.947 1.00 94.62 217 ARG A N 1
ATOM 1752 C CA . ARG A 1 217 ? -2.944 -13.959 -0.461 1.00 94.62 217 ARG A CA 1
ATOM 1753 C C . ARG A 1 217 ? -4.086 -14.486 -1.327 1.00 94.62 217 ARG A C 1
ATOM 1755 O O . ARG A 1 217 ? -4.300 -13.978 -2.419 1.00 94.62 217 ARG A O 1
ATOM 1762 N N . GLU A 1 218 ? -4.817 -15.472 -0.824 1.00 94.69 218 GLU A N 1
ATOM 1763 C CA . GLU A 1 218 ? -5.957 -16.079 -1.504 1.00 94.69 218 GLU A CA 1
ATOM 1764 C C . GLU A 1 218 ? -7.063 -15.050 -1.776 1.00 94.69 218 GLU A C 1
ATOM 1766 O O . GLU A 1 218 ? -7.590 -15.010 -2.883 1.00 94.69 218 GLU A O 1
ATOM 1771 N N . HIS A 1 219 ? -7.371 -14.173 -0.811 1.00 95.06 219 HIS A N 1
ATOM 1772 C CA . HIS A 1 219 ? -8.345 -13.088 -1.005 1.00 95.06 219 HIS A CA 1
ATOM 1773 C C . HIS A 1 219 ? -7.875 -12.062 -2.039 1.00 95.06 219 HIS A C 1
ATOM 1775 O O . HIS A 1 219 ? -8.662 -11.633 -2.876 1.00 95.06 219 HIS A O 1
ATOM 1781 N N . ILE A 1 220 ? -6.586 -11.703 -2.025 1.00 95.50 220 ILE A N 1
ATOM 1782 C CA . ILE A 1 220 ? -6.009 -10.787 -3.024 1.00 95.50 220 ILE A CA 1
ATOM 1783 C C . ILE A 1 220 ? -6.129 -11.389 -4.432 1.00 95.50 220 ILE A C 1
ATOM 1785 O O . ILE A 1 220 ? -6.541 -10.704 -5.360 1.00 95.50 220 ILE A O 1
ATOM 1789 N N . GLN A 1 221 ? -5.852 -12.686 -4.583 1.00 94.69 221 GLN A N 1
ATOM 1790 C CA . GLN A 1 221 ? -6.010 -13.397 -5.858 1.00 94.69 221 GLN A CA 1
ATOM 1791 C C . GLN A 1 221 ? -7.478 -13.519 -6.294 1.00 94.69 221 GLN A C 1
ATOM 1793 O O . GLN A 1 221 ? -7.786 -13.479 -7.484 1.00 94.69 221 GLN A O 1
ATOM 1798 N N . GLU A 1 222 ? -8.406 -13.665 -5.346 1.00 93.06 222 GLU A N 1
ATOM 1799 C CA . GLU A 1 222 ? -9.837 -13.636 -5.653 1.00 93.06 222 GLU A CA 1
ATOM 1800 C C . GLU A 1 222 ? -10.261 -12.253 -6.172 1.00 93.06 222 GLU A C 1
ATOM 1802 O O . GLU A 1 222 ? -11.010 -12.175 -7.147 1.00 93.06 222 GLU A O 1
ATOM 1807 N N . ALA A 1 223 ? -9.764 -11.173 -5.560 1.00 90.81 223 ALA A N 1
ATOM 1808 C CA . ALA A 1 223 ? -9.992 -9.806 -6.024 1.00 90.81 223 ALA A CA 1
ATOM 1809 C C . ALA A 1 223 ? -9.423 -9.583 -7.438 1.00 90.81 223 ALA A C 1
ATOM 1811 O O . ALA A 1 223 ? -10.161 -9.127 -8.307 1.00 90.81 223 ALA A O 1
ATOM 1812 N N . GLU A 1 224 ? -8.183 -10.018 -7.694 1.00 88.75 224 GLU A N 1
ATOM 1813 C CA . GLU A 1 224 ? -7.544 -10.010 -9.025 1.00 88.75 224 GLU A CA 1
ATOM 1814 C C . GLU A 1 224 ? -8.436 -10.669 -10.086 1.00 88.75 224 GLU A C 1
ATOM 1816 O O . GLU A 1 224 ? -8.721 -10.091 -11.132 1.00 88.75 224 GLU A O 1
ATOM 1821 N N . SER A 1 225 ? -8.949 -11.869 -9.796 1.00 86.00 225 SER A N 1
ATOM 1822 C CA . SER A 1 225 ? -9.778 -12.612 -10.752 1.00 86.00 225 SER A CA 1
ATOM 1823 C C . SER A 1 225 ? -11.109 -11.929 -11.087 1.00 86.00 225 SER A C 1
ATOM 1825 O O . SER A 1 225 ? -11.671 -12.161 -12.160 1.00 86.00 225 SER A O 1
ATOM 1827 N N . LYS A 1 226 ? -11.636 -11.105 -10.170 1.00 81.50 226 LYS A N 1
ATOM 1828 C CA . LYS A 1 226 ? -12.863 -10.329 -10.394 1.00 81.50 226 LYS A CA 1
ATOM 1829 C C . LYS A 1 226 ? -12.586 -9.121 -11.277 1.00 81.50 226 LYS A C 1
ATOM 1831 O O . LYS A 1 226 ? -13.396 -8.860 -12.161 1.00 81.50 226 LYS A O 1
ATOM 1836 N N . ASP A 1 227 ? -11.453 -8.457 -11.068 1.00 70.31 227 ASP A N 1
ATOM 1837 C CA . ASP A 1 227 ? -11.020 -7.304 -11.859 1.00 70.31 227 ASP A CA 1
ATOM 1838 C C . ASP A 1 227 ? -10.737 -7.706 -13.320 1.00 70.31 227 ASP A C 1
ATOM 1840 O O . ASP A 1 227 ? -11.338 -7.188 -14.265 1.00 70.31 227 ASP A O 1
ATOM 1844 N N . GLU A 1 228 ? -9.943 -8.765 -13.519 1.00 64.12 228 GLU A N 1
ATOM 1845 C CA . GLU A 1 228 ? -9.628 -9.295 -14.855 1.00 64.12 228 GLU A CA 1
ATOM 1846 C C . GLU A 1 228 ? -10.862 -9.850 -15.593 1.00 64.12 228 GLU A C 1
ATOM 1848 O O . GLU A 1 228 ? -10.912 -9.863 -16.826 1.00 64.12 228 GLU A O 1
ATOM 1853 N N . GLY A 1 229 ? -11.887 -10.283 -14.852 1.00 52.78 229 GLY A N 1
ATOM 1854 C CA . GLY A 1 229 ? -13.140 -10.797 -15.406 1.00 52.78 229 GLY A CA 1
ATOM 1855 C C . GLY A 1 229 ? -14.004 -9.741 -16.107 1.00 52.78 229 GLY A C 1
ATOM 1856 O O . GLY A 1 229 ? -14.811 -10.102 -16.965 1.00 52.78 229 GLY A O 1
ATOM 1857 N N . TYR A 1 230 ? -13.832 -8.454 -15.787 1.00 49.97 230 TYR A N 1
ATOM 1858 C CA . TYR A 1 230 ? -14.558 -7.348 -16.428 1.00 49.97 230 TYR A CA 1
ATOM 1859 C C . TYR A 1 230 ? -13.789 -6.696 -17.591 1.00 49.97 230 TYR A C 1
ATOM 1861 O O . TYR A 1 230 ? -14.406 -6.024 -18.417 1.00 49.97 230 TYR A O 1
ATOM 1869 N N . GLY A 1 231 ? -12.475 -6.925 -17.704 1.00 41.97 231 GLY A N 1
ATOM 1870 C CA . GLY A 1 231 ? -11.616 -6.351 -18.751 1.00 41.97 231 GLY A CA 1
ATOM 1871 C C . GLY A 1 231 ? -11.551 -7.136 -20.070 1.00 41.97 231 GLY A C 1
ATOM 1872 O O . GLY A 1 231 ? -10.839 -6.732 -20.989 1.00 41.97 231 GLY A O 1
ATOM 1873 N N . GLY A 1 232 ? -12.258 -8.263 -20.182 1.00 38.50 232 GLY A N 1
ATOM 1874 C CA . GLY A 1 232 ? -12.177 -9.160 -21.335 1.00 38.50 232 GLY A CA 1
ATOM 1875 C C . GLY A 1 232 ? -13.429 -9.192 -22.206 1.00 38.50 232 GLY A C 1
ATOM 1876 O O . GLY A 1 232 ? -14.139 -10.191 -22.151 1.00 38.50 232 GLY A O 1
ATOM 1877 N N . HIS A 1 233 ? -13.657 -8.173 -23.047 1.00 32.19 233 HIS A N 1
ATOM 1878 C CA . HIS A 1 233 ? -14.442 -8.275 -24.293 1.00 32.19 233 HIS A CA 1
ATOM 1879 C C . HIS A 1 233 ? -14.050 -7.212 -25.324 1.00 32.19 233 HIS A C 1
ATOM 1881 O O . HIS A 1 233 ? -14.064 -6.011 -24.979 1.00 32.19 233 HIS A O 1
#

Secondary structure (DSSP, 8-state):
--PPP-------EEEETTEEEEEESS--B-TTT-PBPEEEP--------------HHHHHHHHHHHHHHHHHHHHHHHHHHHHS---PPPP-EEEEEEEEETTEE----SGGGB--S------SS-----HHHHHHTTSBB-TT-SSEEEE-STT-BHHHHHHHTT----TTT-EEEETTEEESSGGGSBP-TT-EEEEEES--S-HHHHHTTSPPHHHHHHHHHHHHHHS--

pLDDT: mean 78.65, std 18.44, range [32.19, 98.25]

Radius of gyration: 39.44 Å; chains: 1; bounding box: 116×53×81 Å

Foldseek 3Di:
DDDDDDDDDPQWWWADPVHRVDIDSDWAADPVPRHTTHTDDDDDDDDDDDDDDDPVPPVVVVVVVVVVVVVVVVVVVVCVVVVDPDPDPFDKAKEFEWEAEQNRIDQQLDPLQADPDDPPPPPVDPPPQDVLNVLLQQWGDHPSDRTMIIHGDPQRAQLSSCVNSVPDDPLVQKWKDKLLHTDHPRRNDGDDHHIFMYIYHDDDDPVVVVSVVTDGSVNRVVVVVVVVVVVDD

InterPro domains:
  IPR045800 Heavy metal binding domain [PF19335] (14-40)

Organism: NCBI:txid1797720

Sequence (233 aa):
MVLHQMKNKDKKIYTCPMHSEVESGKGGKCPKCKMDLVKVKAESVNSGGKFKKSTLNIKLQNIVISAFLLSLIWFLWVVWYKVIPHKTPDVHYHAGFIVVKDNRQENFADFKFMKFEPCTVDNGNNHQESEEDKQLEKAHLHDNIGDVVHVERNGAKWKDLFTNIKYGLNYSEAEAYINGNKVSGFQNRPIEAYDSLVVFIGTRNDFDQFLSKTVTREHIQEAESKDEGYGGH